Protein AF-A0A2E6ZJU7-F1 (afdb_monomer)

pLDDT: mean 81.83, std 12.0, range [34.53, 94.44]

Structure (mmCIF, N/CA/C/O backbone):
data_AF-A0A2E6ZJU7-F1
#
_entry.id   AF-A0A2E6ZJU7-F1
#
loop_
_atom_site.group_PDB
_atom_site.id
_atom_site.type_symbol
_atom_site.label_atom_id
_atom_site.label_alt_id
_atom_site.label_comp_id
_atom_site.label_asym_id
_atom_site.label_entity_id
_atom_site.label_seq_id
_atom_site.pdbx_PDB_ins_code
_atom_site.Cartn_x
_atom_site.Cartn_y
_atom_site.Cartn_z
_atom_site.occupancy
_atom_site.B_iso_or_equiv
_atom_site.auth_seq_id
_atom_site.auth_comp_id
_atom_site.auth_asym_id
_atom_site.auth_atom_id
_atom_site.pdbx_PDB_model_num
ATOM 1 N N . MET A 1 1 ? -4.480 31.810 71.976 1.00 44.81 1 MET A N 1
ATOM 2 C CA . MET A 1 1 ? -4.568 32.206 70.549 1.00 44.81 1 MET A CA 1
ATOM 3 C C . MET A 1 1 ? -5.818 31.581 69.931 1.00 44.81 1 MET A C 1
ATOM 5 O O . MET A 1 1 ? -5.854 30.371 69.749 1.00 44.81 1 MET A O 1
ATOM 9 N N . LYS A 1 2 ? -6.878 32.368 69.688 1.00 45.88 2 LYS A N 1
ATOM 10 C CA . LYS A 1 2 ? -8.115 31.894 69.038 1.00 45.88 2 LYS A CA 1
ATOM 11 C C . LYS A 1 2 ? -7.840 31.717 67.540 1.00 45.88 2 LYS A C 1
ATOM 13 O O . LYS A 1 2 ? -7.720 32.701 66.823 1.00 45.88 2 LYS A O 1
ATOM 18 N N . LYS A 1 3 ? -7.706 30.474 67.071 1.00 53.72 3 LYS A N 1
ATOM 19 C CA . LYS A 1 3 ? -7.653 30.168 65.633 1.00 53.72 3 LYS A CA 1
ATOM 20 C C . LYS A 1 3 ? -9.040 30.477 65.052 1.00 53.72 3 LYS A C 1
ATOM 22 O O . LYS A 1 3 ? -10.026 29.893 65.501 1.00 53.72 3 LYS A O 1
ATOM 27 N N . ASN A 1 4 ? -9.124 31.436 64.129 1.00 58.16 4 ASN A N 1
ATOM 28 C CA . ASN A 1 4 ? -10.373 31.858 63.491 1.00 58.16 4 ASN A CA 1
ATOM 29 C C . ASN A 1 4 ? -11.055 30.649 62.829 1.00 58.16 4 ASN A C 1
ATOM 31 O O . ASN A 1 4 ? -10.605 30.157 61.800 1.00 58.16 4 ASN A O 1
ATOM 35 N N . LYS A 1 5 ? -12.141 30.145 63.427 1.00 58.97 5 LYS A N 1
ATOM 36 C CA . LYS A 1 5 ? -12.899 28.989 62.906 1.00 58.97 5 LYS A CA 1
ATOM 37 C C . LYS A 1 5 ? -13.393 29.211 61.472 1.00 58.97 5 LYS A C 1
ATOM 39 O O . LYS A 1 5 ? -13.505 28.262 60.705 1.00 58.97 5 LYS A O 1
ATOM 44 N N . THR A 1 6 ? -13.623 30.468 61.100 1.00 59.06 6 THR A N 1
ATOM 45 C CA . THR A 1 6 ? -13.986 30.892 59.749 1.00 59.06 6 THR A CA 1
ATOM 46 C C . THR A 1 6 ? -12.912 30.541 58.727 1.00 59.06 6 THR A C 1
ATOM 48 O O . THR A 1 6 ? -13.245 29.941 57.715 1.00 59.06 6 THR A O 1
ATOM 51 N N . THR A 1 7 ? -11.628 30.820 58.964 1.00 64.94 7 THR A N 1
ATOM 52 C CA . THR A 1 7 ? -10.583 30.524 57.964 1.00 64.94 7 THR A CA 1
ATOM 53 C C . THR A 1 7 ? -10.379 29.025 57.750 1.00 64.94 7 THR A C 1
ATOM 55 O O . THR A 1 7 ? -10.061 28.612 56.642 1.00 64.94 7 THR A O 1
ATOM 58 N N . TRP A 1 8 ? -10.639 28.192 58.761 1.00 65.94 8 TRP A N 1
ATOM 59 C CA . TRP A 1 8 ? -10.547 26.734 58.629 1.00 65.94 8 TRP A CA 1
ATOM 60 C C . TRP A 1 8 ? -11.665 26.140 57.761 1.00 65.94 8 TRP A C 1
ATOM 62 O O . TRP A 1 8 ? -11.392 25.292 56.916 1.00 65.94 8 TRP A O 1
ATOM 72 N N . ALA A 1 9 ? -12.896 26.643 57.903 1.00 73.88 9 ALA A N 1
ATOM 73 C CA . ALA A 1 9 ? -14.016 26.242 57.052 1.00 73.88 9 ALA A CA 1
ATOM 74 C C . ALA A 1 9 ? -13.804 26.655 55.583 1.00 73.88 9 ALA A C 1
ATOM 76 O O . ALA A 1 9 ? -14.081 25.873 54.677 1.00 73.88 9 ALA A O 1
ATOM 77 N N . HIS A 1 10 ? -13.244 27.846 55.337 1.00 74.69 10 HIS A N 1
ATOM 78 C CA . HIS A 1 10 ? -12.897 28.281 53.978 1.00 74.69 10 HIS A CA 1
ATOM 79 C C . HIS A 1 10 ? -11.807 27.399 53.361 1.00 74.69 10 HIS A C 1
ATOM 81 O O . HIS A 1 10 ? -11.928 27.017 52.201 1.00 74.69 10 HIS A O 1
ATOM 87 N N . ILE A 1 11 ? -10.786 27.016 54.137 1.00 79.19 11 ILE A N 1
ATOM 88 C CA . ILE A 1 11 ? -9.743 26.090 53.672 1.00 79.19 11 ILE A CA 1
ATOM 89 C C . ILE A 1 11 ? -10.344 24.712 53.362 1.00 79.19 11 ILE A C 1
ATOM 91 O O . ILE A 1 11 ? -10.043 24.154 52.315 1.00 79.19 11 ILE A O 1
ATOM 95 N N . GLN A 1 12 ? -11.236 24.183 54.207 1.00 77.06 12 GLN A N 1
ATOM 96 C CA . GLN A 1 12 ? -11.916 22.907 53.948 1.00 77.06 12 GLN A CA 1
ATOM 97 C C . GLN A 1 12 ? -12.737 22.920 52.654 1.00 77.06 12 GLN A C 1
ATOM 99 O O . GLN A 1 12 ? -12.643 21.981 51.866 1.00 77.06 12 GLN A O 1
ATOM 104 N N . MET A 1 13 ? -13.507 23.984 52.415 1.00 82.31 13 MET A N 1
ATOM 105 C CA . MET A 1 13 ? -14.287 24.126 51.183 1.00 82.31 13 MET A CA 1
ATOM 106 C C . MET A 1 13 ? -13.378 24.205 49.951 1.00 82.31 13 MET A C 1
ATOM 108 O O . MET A 1 13 ? -13.650 23.555 48.943 1.00 82.31 13 MET A O 1
ATOM 112 N N . LEU A 1 14 ? -12.265 24.939 50.045 1.00 84.00 14 LEU A N 1
ATOM 113 C CA . LEU A 1 14 ? -11.317 25.092 48.942 1.00 84.00 14 LEU A CA 1
ATOM 114 C C . LEU A 1 14 ? -10.612 23.770 48.602 1.00 84.00 14 LEU A C 1
ATOM 116 O O . LEU A 1 14 ? -10.426 23.457 47.426 1.00 84.00 14 LEU A O 1
ATOM 120 N N . SER A 1 15 ? -10.291 22.955 49.611 1.00 83.38 15 SER A N 1
ATOM 121 C CA . SER A 1 15 ? -9.717 21.619 49.421 1.00 83.38 15 SER A CA 1
ATOM 122 C C . SER A 1 15 ? -10.664 20.688 48.666 1.00 83.38 15 SER A C 1
ATOM 124 O O . SER A 1 15 ? -10.238 20.012 47.734 1.00 83.38 15 SER A O 1
ATOM 126 N N . ILE A 1 16 ? -11.953 20.678 49.029 1.00 88.19 16 ILE A N 1
ATOM 127 C CA . ILE A 1 16 ? -12.954 19.828 48.368 1.00 88.19 16 ILE A CA 1
ATOM 128 C C . ILE A 1 16 ? -13.102 20.241 46.904 1.00 88.19 16 ILE A C 1
ATOM 130 O O . ILE A 1 16 ? -13.003 19.394 46.020 1.00 88.19 16 ILE A O 1
ATOM 134 N N . VAL A 1 17 ? -13.261 21.540 46.632 1.00 90.62 17 VAL A N 1
ATOM 135 C CA . VAL A 1 17 ? -13.371 22.045 45.254 1.00 90.62 17 VAL A CA 1
ATOM 136 C C . VAL A 1 17 ? -12.137 21.668 44.439 1.00 90.62 17 VAL A C 1
ATOM 138 O O . VAL A 1 17 ? -12.277 21.195 43.317 1.00 90.62 17 VAL A O 1
ATOM 141 N N . THR A 1 18 ? -10.939 21.802 45.013 1.00 91.56 18 THR A N 1
ATOM 142 C CA . THR A 1 18 ? -9.685 21.474 44.322 1.00 91.56 18 THR A CA 1
ATOM 143 C C . THR A 1 18 ? -9.597 19.989 43.974 1.00 91.56 18 THR A C 1
ATOM 145 O O . THR A 1 18 ? -9.201 19.665 42.862 1.00 91.56 18 THR A O 1
ATOM 148 N N . VAL A 1 19 ? -10.017 19.082 44.861 1.00 93.94 19 VAL A N 1
ATOM 149 C CA . VAL A 1 19 ? -10.005 17.631 44.585 1.00 93.94 19 VAL A CA 1
ATOM 150 C C . VAL A 1 19 ? -10.889 17.265 43.387 1.00 93.94 19 VAL A C 1
ATOM 152 O O . VAL A 1 19 ? -10.519 16.386 42.614 1.00 93.94 19 VAL A O 1
ATOM 155 N N . PHE A 1 20 ? -12.017 17.954 43.193 1.00 91.75 20 PHE A N 1
ATOM 156 C CA . PHE A 1 20 ? -12.915 17.696 42.061 1.00 91.75 20 PHE A CA 1
ATOM 157 C C . PHE A 1 20 ? -12.534 18.456 40.786 1.00 91.75 20 PHE A C 1
ATOM 159 O O . PHE A 1 20 ? -12.668 17.919 39.689 1.00 91.75 20 PHE A O 1
ATOM 166 N N . MET A 1 21 ? -12.051 19.695 40.906 1.00 92.69 21 MET A N 1
ATOM 167 C CA . MET A 1 21 ? -11.671 20.515 39.751 1.00 92.69 21 MET A CA 1
ATOM 168 C C . MET A 1 21 ? -10.291 20.164 39.197 1.00 92.69 21 MET A C 1
ATOM 170 O O . MET A 1 21 ? -10.090 20.267 37.989 1.00 92.69 21 MET A O 1
ATOM 174 N N . ALA A 1 22 ? -9.344 19.727 40.032 1.00 91.94 22 ALA A N 1
ATOM 175 C CA . ALA A 1 22 ? -7.980 19.455 39.586 1.00 91.94 22 ALA A CA 1
ATOM 176 C C . ALA A 1 22 ? -7.908 18.390 38.475 1.00 91.94 22 ALA A C 1
ATOM 178 O O . ALA A 1 22 ? -7.243 18.667 37.479 1.00 91.94 22 ALA A O 1
ATOM 179 N N . PRO A 1 23 ? -8.615 17.239 38.543 1.00 92.81 23 PRO A N 1
ATOM 180 C CA . PRO A 1 23 ? -8.608 16.266 37.449 1.00 92.81 23 PRO A CA 1
ATOM 181 C C . PRO A 1 23 ? -9.179 16.821 36.138 1.00 92.81 23 PRO A C 1
ATOM 183 O O . PRO A 1 23 ? -8.653 16.518 35.071 1.00 92.81 23 PRO A O 1
ATOM 186 N N . LEU A 1 24 ? -10.219 17.662 36.201 1.00 92.56 24 LEU A N 1
ATOM 187 C CA . LEU A 1 24 ? -10.842 18.261 35.015 1.00 92.56 24 LEU A CA 1
ATOM 188 C C . LEU A 1 24 ? -9.940 19.306 34.361 1.00 92.56 24 LEU A C 1
ATOM 190 O O . LEU A 1 24 ? -9.759 19.285 33.147 1.00 92.56 24 LEU A O 1
ATOM 194 N N . VAL A 1 25 ? -9.346 20.195 35.159 1.00 93.12 25 VAL A N 1
ATOM 195 C CA . VAL A 1 25 ? -8.404 21.208 34.662 1.00 93.12 25 VAL A CA 1
ATOM 196 C C . VAL A 1 25 ? -7.153 20.540 34.102 1.00 93.12 25 VAL A C 1
ATOM 198 O O . VAL A 1 25 ? -6.675 20.936 33.045 1.00 93.12 25 VAL A O 1
ATOM 201 N N . PHE A 1 26 ? -6.651 19.498 34.766 1.00 90.38 26 PHE A N 1
ATOM 202 C CA . PHE A 1 26 ? -5.499 18.737 34.297 1.00 90.38 26 PHE A CA 1
ATOM 203 C C . PHE A 1 26 ? -5.802 17.978 32.999 1.00 90.38 26 PHE A C 1
ATOM 205 O O . PHE A 1 26 ? -5.014 18.041 32.059 1.00 90.38 26 PHE A O 1
ATOM 212 N N . GLY A 1 27 ? -6.971 17.337 32.904 1.00 87.88 27 GLY A N 1
ATOM 213 C CA . GLY A 1 27 ? -7.432 16.686 31.679 1.00 87.88 27 GLY A CA 1
ATOM 214 C C . GLY A 1 27 ? -7.615 17.674 30.527 1.00 87.88 27 GLY A C 1
ATOM 215 O O . GLY A 1 27 ? -7.137 17.422 29.425 1.00 87.88 27 GLY A O 1
ATOM 216 N N . ALA A 1 28 ? -8.226 18.833 30.783 1.00 87.50 28 ALA A N 1
ATOM 217 C CA . ALA A 1 28 ? -8.367 19.894 29.789 1.00 87.50 28 ALA A CA 1
ATOM 218 C C . ALA A 1 28 ? -7.003 20.447 29.353 1.00 87.50 28 ALA A C 1
ATOM 220 O O . ALA A 1 28 ? -6.775 20.647 28.165 1.00 87.50 28 ALA A O 1
ATOM 221 N N . TRP A 1 29 ? -6.074 20.651 30.289 1.00 88.88 29 TRP A N 1
ATOM 222 C CA . TRP A 1 29 ? -4.722 21.102 29.973 1.00 88.88 29 TRP A CA 1
ATOM 223 C C . TRP A 1 29 ? -3.952 20.076 29.138 1.00 88.88 29 TRP A C 1
ATOM 225 O O . TRP A 1 29 ? -3.303 20.462 28.176 1.00 88.88 29 TRP A O 1
ATOM 235 N N . MET A 1 30 ? -4.071 18.778 29.428 1.00 87.19 30 MET A N 1
ATOM 236 C CA . MET A 1 30 ? -3.483 17.727 28.588 1.00 87.19 30 MET A CA 1
ATOM 237 C C . MET A 1 30 ? -4.121 17.661 27.198 1.00 87.19 30 MET A C 1
ATOM 239 O O . MET A 1 30 ? -3.408 17.513 26.207 1.00 87.19 30 MET A O 1
ATOM 243 N N . TYR A 1 31 ? -5.448 17.785 27.126 1.00 81.06 31 TYR A N 1
ATOM 244 C CA . TYR A 1 31 ? -6.206 17.709 25.880 1.00 81.06 31 TYR A CA 1
ATOM 245 C C . TYR A 1 31 ? -5.916 18.900 24.958 1.00 81.06 31 TYR A C 1
ATOM 247 O O . TYR A 1 31 ? -5.587 18.715 23.793 1.00 81.06 31 TYR A O 1
ATOM 255 N N . TYR A 1 32 ? -5.974 20.126 25.484 1.00 81.69 32 TYR A N 1
ATOM 256 C CA . TYR A 1 32 ? -5.704 21.343 24.711 1.00 81.69 32 TYR A CA 1
ATOM 257 C C . TYR A 1 32 ? -4.213 21.682 24.601 1.00 81.69 32 TYR A C 1
ATOM 259 O O . TYR A 1 32 ? -3.824 22.439 23.718 1.00 81.69 32 TYR A O 1
ATOM 267 N N . GLY A 1 33 ? -3.375 21.145 25.487 1.00 77.50 33 GLY A N 1
ATOM 268 C CA . GLY A 1 33 ? -1.924 21.337 25.476 1.00 77.50 33 GLY A CA 1
ATOM 269 C C . GLY A 1 33 ? -1.183 20.430 24.496 1.00 77.50 33 GLY A C 1
ATOM 270 O O . GLY A 1 33 ? 0.044 20.438 24.499 1.00 77.50 33 GLY A O 1
ATOM 271 N N . GLY A 1 34 ? -1.900 19.632 23.695 1.00 65.94 34 GLY A N 1
ATOM 272 C CA . GLY A 1 34 ? -1.298 18.748 22.697 1.00 65.94 34 GLY A CA 1
ATOM 273 C C . GLY A 1 34 ? -0.481 17.605 23.303 1.00 65.94 34 GLY A C 1
ATOM 274 O O . GLY A 1 34 ? 0.332 17.006 22.612 1.00 65.94 34 GLY A O 1
ATOM 275 N N . TYR A 1 35 ? -0.678 17.264 24.583 1.00 65.00 35 TYR A N 1
ATOM 276 C CA . TYR A 1 35 ? 0.046 16.146 25.210 1.00 65.00 35 TYR A CA 1
ATOM 277 C C . TYR A 1 35 ? -0.346 14.791 24.594 1.00 65.00 35 TYR A C 1
ATOM 279 O O . TYR A 1 35 ? 0.423 13.835 24.638 1.00 65.00 35 TYR A O 1
ATOM 287 N N . PHE A 1 36 ? -1.543 14.733 23.998 1.00 57.44 36 PHE A N 1
ATOM 288 C CA . PHE A 1 36 ? -2.038 13.620 23.187 1.00 57.44 36 PHE A CA 1
ATOM 289 C C . PHE A 1 36 ? -2.106 13.938 21.691 1.00 57.44 36 PHE A C 1
ATOM 291 O O . PHE A 1 36 ? -2.655 13.126 20.944 1.00 57.44 36 PHE A O 1
ATOM 298 N N . ASP A 1 37 ? -1.555 15.072 21.237 1.00 51.38 37 ASP A N 1
ATOM 299 C CA . ASP A 1 37 ? -1.263 15.221 19.813 1.00 51.38 37 ASP A CA 1
ATOM 300 C C . ASP A 1 37 ? -0.155 14.212 19.524 1.00 51.38 37 ASP A C 1
ATOM 302 O O . ASP A 1 37 ? 1.033 14.468 19.723 1.00 51.38 37 ASP A O 1
ATOM 3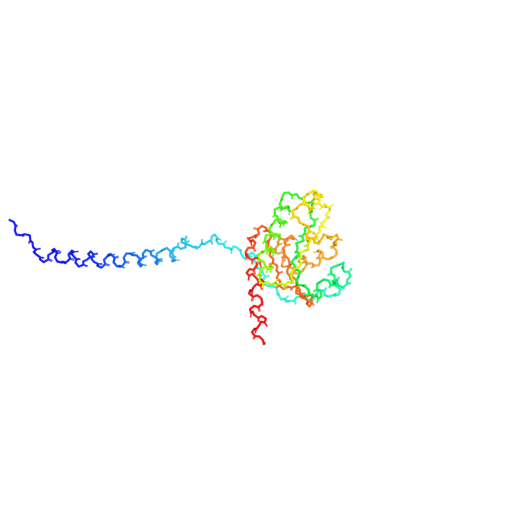06 N N . SER A 1 38 ? -0.579 13.008 19.131 1.00 49.19 38 SER A N 1
ATOM 307 C CA . SER A 1 38 ? 0.280 12.061 18.441 1.00 49.19 38 SER A CA 1
ATOM 308 C C . SER A 1 38 ? 0.988 12.869 17.373 1.00 49.19 38 SER A C 1
ATOM 310 O O . SER A 1 38 ? 0.312 13.555 16.604 1.00 49.19 38 SER A O 1
ATOM 312 N N . GLU A 1 39 ? 2.320 12.865 17.456 1.00 42.66 39 GLU A N 1
ATOM 313 C CA . GLU A 1 39 ? 3.273 13.354 16.468 1.00 42.66 39 GLU A CA 1
ATOM 314 C C . GLU A 1 39 ? 2.556 13.781 15.197 1.00 42.66 39 GLU A C 1
ATOM 316 O O . GLU A 1 39 ? 2.070 12.909 14.478 1.00 42.66 39 GLU A O 1
ATOM 321 N N . LYS A 1 40 ? 2.373 15.107 15.033 1.00 41.28 40 LYS A N 1
ATOM 322 C CA . LYS A 1 40 ? 1.692 15.741 13.897 1.00 41.28 40 LYS A CA 1
ATOM 323 C C . LYS A 1 40 ? 1.799 14.819 12.695 1.00 41.28 40 LYS A C 1
ATOM 325 O O . LYS A 1 40 ? 2.869 14.747 12.096 1.00 41.28 40 LYS A O 1
ATOM 330 N N . GLN A 1 41 ? 0.716 14.112 12.378 1.00 46.41 41 GLN A N 1
ATOM 331 C CA . GLN A 1 41 ? 0.626 13.389 11.126 1.00 46.41 41 GLN A CA 1
ATOM 332 C C . GLN A 1 41 ? 0.711 14.466 10.049 1.00 46.41 41 GLN A C 1
ATOM 334 O O . GLN A 1 41 ? -0.288 15.093 9.688 1.00 46.41 41 GLN A O 1
ATOM 339 N N . GLU A 1 42 ? 1.928 14.730 9.564 1.00 47.56 42 GLU A N 1
ATOM 340 C CA . GLU A 1 42 ? 2.118 15.189 8.198 1.00 47.56 42 GLU A CA 1
ATOM 341 C C . GLU A 1 42 ? 1.181 14.337 7.358 1.00 47.56 42 GLU A C 1
ATOM 343 O O . GLU A 1 42 ? 1.089 13.128 7.582 1.00 47.56 42 GLU A O 1
ATOM 348 N N . LYS A 1 43 ? 0.367 14.997 6.529 1.00 56.78 43 LYS A N 1
ATOM 349 C CA . LYS A 1 43 ? -0.738 14.393 5.782 1.00 56.78 43 LYS A CA 1
ATOM 350 C C . LYS A 1 43 ? -0.206 13.231 4.944 1.00 56.78 43 LYS A C 1
ATOM 352 O O . LYS A 1 43 ? 0.072 13.390 3.773 1.00 56.78 43 LYS A O 1
ATOM 357 N N . SER A 1 44 ? -0.086 12.056 5.538 1.00 64.06 44 SER A N 1
ATOM 358 C CA . SER A 1 44 ? 0.537 10.889 4.920 1.00 64.06 44 SER A CA 1
ATOM 359 C C . SER A 1 44 ? -0.448 10.139 4.033 1.00 64.06 44 SER A C 1
ATOM 361 O O . SER A 1 44 ? -0.083 9.142 3.420 1.00 64.06 44 SER A O 1
ATOM 363 N N . ALA A 1 45 ? -1.689 10.630 3.964 1.00 74.94 45 ALA A N 1
ATOM 364 C CA . ALA A 1 45 ? -2.772 10.152 3.132 1.00 74.94 45 ALA A CA 1
ATOM 365 C C . ALA A 1 45 ? -3.378 11.324 2.350 1.00 74.94 45 ALA A C 1
ATOM 367 O O . ALA A 1 45 ? -3.818 12.325 2.927 1.00 74.94 45 ALA A O 1
ATOM 368 N N . TYR A 1 46 ? -3.458 11.170 1.034 1.00 79.38 46 TYR A N 1
ATOM 369 C CA . TYR A 1 46 ? -4.070 12.134 0.134 1.00 79.38 46 TYR A CA 1
ATOM 370 C C . TYR A 1 46 ? -5.205 11.462 -0.627 1.00 79.38 46 TYR A C 1
ATOM 372 O O . TYR A 1 46 ? -4.991 10.569 -1.449 1.00 79.38 46 TYR A O 1
ATOM 380 N N . ALA A 1 47 ? -6.426 11.924 -0.360 1.00 79.56 47 ALA A N 1
ATOM 381 C CA . ALA A 1 47 ? -7.572 11.602 -1.193 1.00 79.56 47 ALA A CA 1
ATOM 382 C C . ALA A 1 47 ? -7.370 12.242 -2.567 1.00 79.56 47 ALA A C 1
ATOM 384 O O . ALA A 1 47 ? -7.189 13.457 -2.682 1.00 79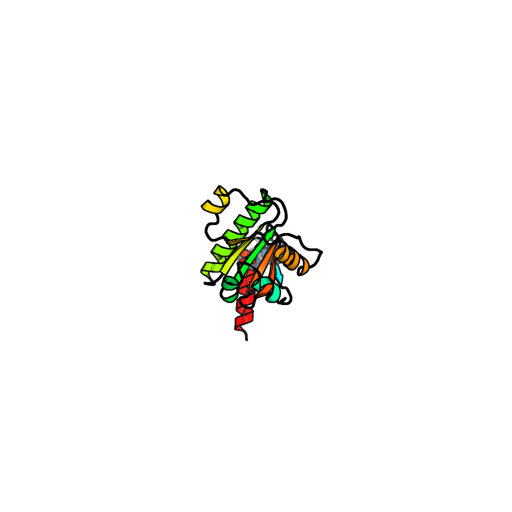.56 47 ALA A O 1
ATOM 385 N N . LEU A 1 48 ? -7.381 11.411 -3.601 1.00 78.81 48 LEU A N 1
ATOM 386 C CA . LEU A 1 48 ? -7.261 11.855 -4.977 1.00 78.81 48 LEU A CA 1
ATOM 387 C C . LEU A 1 48 ? -8.663 12.017 -5.562 1.00 78.81 48 LEU A C 1
ATOM 389 O O . LEU A 1 48 ? -9.591 11.286 -5.210 1.00 78.81 48 LEU A O 1
ATOM 393 N N . ASN A 1 49 ? -8.821 12.955 -6.495 1.00 77.19 49 ASN A N 1
ATOM 394 C CA . ASN A 1 49 ? -9.989 12.919 -7.368 1.00 77.19 49 ASN A CA 1
ATOM 395 C C . ASN A 1 49 ? -9.901 11.625 -8.189 1.00 77.19 49 ASN A C 1
ATOM 397 O O . ASN A 1 49 ? -8.882 11.454 -8.861 1.00 77.19 49 ASN A O 1
ATOM 401 N N . PRO A 1 50 ? -10.908 10.728 -8.147 1.00 78.69 50 PRO A N 1
ATOM 402 C CA . PRO A 1 50 ? -10.787 9.397 -8.726 1.00 78.69 50 PRO A CA 1
ATOM 403 C C . PRO A 1 50 ? -10.346 9.441 -10.187 1.00 78.69 50 PRO A C 1
ATOM 405 O O . PRO A 1 50 ? -11.063 9.951 -11.052 1.00 78.69 50 PRO A O 1
ATOM 408 N N . VAL A 1 51 ? -9.160 8.903 -10.466 1.00 83.56 51 VAL A N 1
ATOM 409 C CA . VAL A 1 51 ? -8.609 8.853 -11.823 1.00 83.56 51 VAL A CA 1
ATOM 410 C C . VAL A 1 51 ? -8.828 7.463 -12.390 1.00 83.56 51 VAL A C 1
ATOM 412 O O . VAL A 1 51 ? -8.375 6.482 -11.811 1.00 83.56 51 VAL A O 1
ATOM 415 N N . ASN A 1 52 ? -9.496 7.371 -13.538 1.00 84.62 52 ASN A N 1
ATOM 416 C CA . ASN A 1 52 ? -9.709 6.098 -14.215 1.00 84.62 52 ASN A CA 1
ATOM 417 C C . ASN A 1 52 ? -8.393 5.584 -14.829 1.00 84.62 52 ASN A C 1
ATOM 419 O O . ASN A 1 52 ? -7.762 6.292 -15.618 1.00 84.62 52 ASN A O 1
ATOM 423 N N . LEU A 1 53 ? -7.989 4.367 -14.454 1.00 84.31 53 LEU A N 1
ATOM 424 C CA . LEU A 1 53 ? -6.780 3.694 -14.933 1.00 84.31 53 LEU A CA 1
ATOM 425 C C . LEU A 1 53 ? -7.074 2.484 -15.836 1.00 84.31 53 LEU A C 1
ATOM 427 O O . LEU A 1 53 ? -6.145 1.775 -16.216 1.00 84.31 53 LEU A O 1
ATOM 431 N N . TYR A 1 54 ? -8.335 2.244 -16.200 1.00 81.00 54 TYR A N 1
ATOM 432 C CA . TYR A 1 54 ? -8.801 1.027 -16.874 1.00 81.00 54 TYR A CA 1
ATOM 433 C C . TYR A 1 54 ? -8.043 0.699 -18.173 1.00 81.00 54 TYR A C 1
ATOM 435 O O . TYR A 1 54 ? -7.626 -0.441 -18.386 1.00 81.00 54 TYR A O 1
ATOM 443 N N . ASP A 1 55 ? -7.778 1.700 -19.017 1.00 80.44 55 ASP A N 1
ATOM 444 C CA . ASP A 1 55 ? -7.078 1.517 -20.302 1.00 80.44 55 ASP A CA 1
ATOM 445 C C . ASP A 1 55 ? -5.642 0.992 -20.150 1.00 80.44 55 ASP A C 1
ATOM 447 O O . ASP A 1 55 ? -5.089 0.379 -21.069 1.00 80.44 55 ASP A O 1
ATOM 451 N N . VAL A 1 56 ? -5.024 1.248 -18.996 1.00 80.31 56 VAL A N 1
ATOM 452 C CA . VAL A 1 56 ? -3.669 0.790 -18.676 1.00 80.31 56 VAL A CA 1
ATOM 453 C C . VAL A 1 56 ? -3.725 -0.474 -17.833 1.00 80.31 56 VAL A C 1
ATOM 455 O O . VAL A 1 56 ? -3.056 -1.443 -18.179 1.00 80.31 56 VAL A O 1
ATOM 458 N N . LEU A 1 57 ? -4.588 -0.517 -16.813 1.00 82.06 57 LEU A N 1
ATOM 459 C CA . LEU A 1 57 ? -4.799 -1.694 -15.970 1.00 82.06 57 LEU A CA 1
ATOM 460 C C . LEU A 1 57 ? -5.156 -2.928 -16.796 1.00 82.06 57 LEU A C 1
ATOM 462 O O . LEU A 1 57 ? -4.585 -3.983 -16.545 1.00 82.06 57 LEU A O 1
ATOM 466 N N . SER A 1 58 ? -6.001 -2.796 -17.823 1.00 79.75 58 SER A N 1
ATOM 467 C CA . SER A 1 58 ? -6.374 -3.892 -18.736 1.00 79.75 58 SER A CA 1
ATOM 468 C C . SER A 1 58 ? -5.185 -4.551 -19.450 1.00 79.75 58 SER A C 1
ATOM 470 O O . SER A 1 58 ? -5.284 -5.701 -19.873 1.00 79.75 58 SER A O 1
ATOM 472 N N . LYS A 1 59 ? -4.047 -3.854 -19.561 1.00 82.12 59 LYS A N 1
ATOM 473 C CA . LYS A 1 59 ? -2.806 -4.363 -20.167 1.00 82.12 59 LYS A CA 1
ATOM 474 C C . LYS A 1 59 ? -1.837 -4.954 -19.142 1.00 82.12 59 LYS A C 1
ATOM 476 O O . LYS A 1 59 ? -0.867 -5.597 -19.535 1.00 82.12 59 LYS A O 1
ATOM 481 N N . THR A 1 60 ? -2.094 -4.754 -17.851 1.00 81.75 60 THR A N 1
ATOM 482 C CA . THR A 1 60 ? -1.271 -5.281 -16.757 1.00 81.75 60 THR A CA 1
ATOM 483 C C . THR A 1 60 ? -1.662 -6.716 -16.395 1.00 81.75 60 THR A C 1
ATOM 485 O O . THR A 1 60 ? -2.796 -7.162 -16.609 1.00 81.75 60 THR A O 1
ATOM 488 N N . SER A 1 61 ? -0.733 -7.435 -15.763 1.00 82.81 61 SER A N 1
ATOM 489 C CA . SER A 1 61 ? -0.956 -8.789 -15.238 1.00 82.81 61 SER A CA 1
ATOM 490 C C . SER A 1 61 ? -1.940 -8.857 -14.062 1.00 82.81 61 SER A C 1
ATOM 492 O O . SER A 1 61 ? -2.394 -9.952 -13.731 1.00 82.81 61 SER A O 1
ATOM 494 N N . ILE A 1 62 ? -2.283 -7.713 -13.454 1.00 84.75 62 ILE A N 1
ATOM 495 C CA . ILE A 1 62 ? -3.174 -7.619 -12.287 1.00 84.75 62 ILE A CA 1
ATOM 496 C C . ILE A 1 62 ? -4.622 -7.256 -12.643 1.00 84.75 62 ILE A C 1
ATOM 498 O O . ILE A 1 62 ? -5.468 -7.203 -11.753 1.00 84.75 62 ILE A O 1
ATOM 502 N N . SER A 1 63 ? -4.922 -7.011 -13.925 1.00 84.69 63 SER A N 1
ATOM 503 C CA . SER A 1 63 ? -6.247 -6.592 -14.422 1.00 84.69 63 SER A CA 1
ATOM 504 C C . SER A 1 63 ? -7.405 -7.396 -13.826 1.00 84.69 63 SER A C 1
ATOM 506 O O . SER A 1 63 ? -8.301 -6.838 -13.199 1.00 84.69 63 SER A O 1
ATOM 508 N N . LYS A 1 64 ? -7.357 -8.725 -13.966 1.00 85.00 64 LYS A N 1
ATOM 509 C CA . LYS A 1 64 ? -8.428 -9.636 -13.526 1.00 85.00 64 LYS A CA 1
ATOM 510 C C . LYS A 1 64 ? -8.654 -9.618 -12.017 1.00 85.00 64 LYS A C 1
ATOM 512 O O . LYS A 1 64 ? -9.762 -9.887 -11.557 1.00 85.00 64 LYS A O 1
ATOM 517 N N . GLN A 1 65 ? -7.594 -9.385 -11.249 1.00 87.31 65 GLN A N 1
ATOM 518 C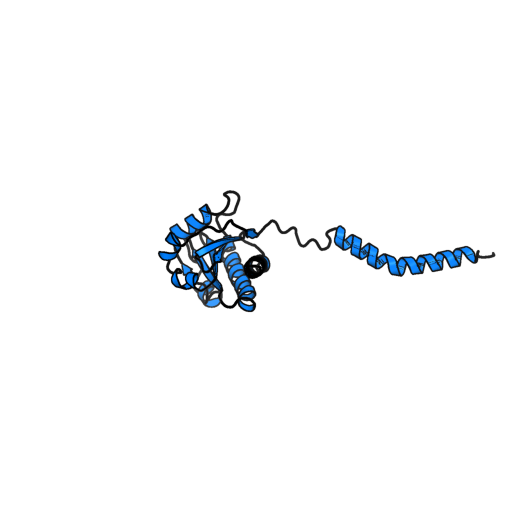 CA . GLN A 1 65 ? -7.663 -9.297 -9.800 1.00 87.31 65 GLN A CA 1
ATOM 519 C C . GLN A 1 65 ? -8.248 -7.943 -9.395 1.00 87.31 65 GLN A C 1
ATOM 521 O O . GLN A 1 65 ? -9.178 -7.911 -8.597 1.00 87.31 65 GLN A O 1
ATOM 526 N N . VAL A 1 66 ? -7.778 -6.846 -9.996 1.00 86.19 66 VAL A N 1
ATOM 527 C CA . VAL A 1 66 ? -8.278 -5.493 -9.705 1.00 86.19 66 VAL A CA 1
ATOM 528 C C . VAL A 1 66 ? -9.760 -5.350 -10.055 1.00 86.19 66 VAL A C 1
ATOM 530 O O . VAL A 1 66 ? -10.470 -4.672 -9.341 1.00 86.19 66 VAL A O 1
ATOM 533 N N . GLU A 1 67 ? -10.287 -6.048 -11.063 1.00 85.50 67 GLU A N 1
ATOM 534 C CA . GLU A 1 67 ? -11.735 -6.037 -11.366 1.00 85.50 67 GLU A CA 1
ATOM 535 C C . GLU A 1 67 ? -12.630 -6.573 -10.228 1.00 85.50 67 GLU A C 1
ATOM 537 O O . GLU A 1 67 ? -13.842 -6.357 -10.229 1.00 85.50 67 GLU A O 1
ATOM 542 N N . ARG A 1 68 ? -12.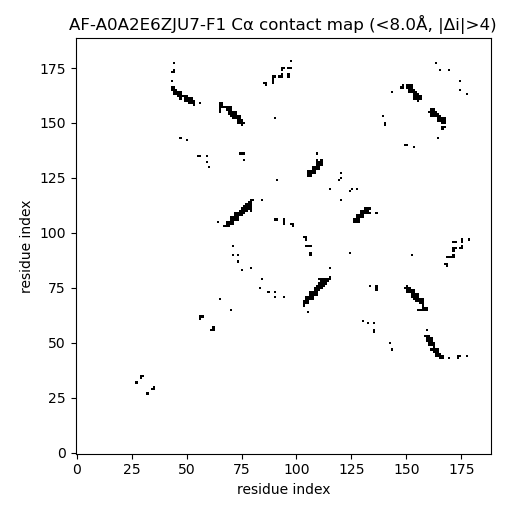062 -7.324 -9.278 1.00 85.06 68 ARG A N 1
ATOM 543 C CA . ARG A 1 68 ? -12.805 -7.995 -8.195 1.00 85.06 68 ARG A CA 1
ATOM 544 C C . ARG A 1 68 ? -12.386 -7.538 -6.807 1.00 85.06 68 ARG A C 1
ATOM 546 O O . ARG A 1 68 ? -13.184 -7.608 -5.876 1.00 85.06 68 ARG A O 1
ATOM 553 N N . PHE A 1 69 ? -11.138 -7.116 -6.675 1.00 89.19 69 PHE A N 1
ATOM 554 C CA . PHE A 1 69 ? -10.475 -6.849 -5.413 1.00 89.19 69 PHE A CA 1
ATOM 555 C C . PHE A 1 69 ? -9.909 -5.435 -5.430 1.00 89.19 69 PHE A C 1
ATOM 557 O O . PHE A 1 69 ? -9.399 -4.966 -6.445 1.00 89.19 69 PHE A O 1
ATOM 564 N N . TRP A 1 70 ? -9.947 -4.772 -4.280 1.00 91.44 70 TRP A N 1
ATOM 565 C CA . TRP A 1 70 ? -9.175 -3.551 -4.093 1.00 91.44 70 TRP A CA 1
ATOM 566 C C . TRP A 1 70 ? -7.690 -3.879 -4.204 1.00 91.44 70 TRP A C 1
ATOM 568 O O . TRP A 1 70 ? -7.253 -4.920 -3.714 1.00 91.44 70 TRP A O 1
ATOM 578 N N . ALA A 1 71 ? -6.904 -2.991 -4.802 1.00 92.38 71 ALA A N 1
ATOM 579 C CA . ALA A 1 71 ? -5.462 -3.170 -4.882 1.00 92.38 71 ALA A CA 1
ATOM 580 C C . ALA A 1 71 ? -4.727 -2.090 -4.099 1.00 92.38 71 ALA A C 1
ATOM 582 O O . ALA A 1 71 ? -4.869 -0.899 -4.379 1.00 92.38 71 ALA A O 1
ATOM 583 N N . LEU A 1 72 ? -3.921 -2.535 -3.135 1.00 93.88 72 LEU A N 1
ATOM 584 C CA . LEU A 1 72 ? -2.937 -1.715 -2.446 1.00 93.88 72 LEU A CA 1
ATOM 585 C C . LEU A 1 72 ? -1.587 -1.917 -3.139 1.00 93.88 72 LEU A C 1
ATOM 587 O O . LEU A 1 72 ? -0.956 -2.969 -3.020 1.00 93.88 72 LEU A O 1
ATOM 591 N N . VAL A 1 73 ? -1.187 -0.918 -3.918 1.00 94.19 73 VAL A N 1
ATOM 592 C CA . VAL A 1 73 ? -0.025 -0.968 -4.802 1.00 94.19 73 VAL A CA 1
ATOM 593 C C . VAL A 1 73 ? 1.102 -0.135 -4.207 1.00 94.19 73 VAL A C 1
ATOM 595 O O . VAL A 1 73 ? 0.967 1.077 -4.096 1.00 94.19 73 VAL A O 1
ATOM 598 N N . TYR A 1 74 ? 2.231 -0.747 -3.865 1.00 94.44 74 TYR A N 1
ATOM 599 C CA . TYR A 1 74 ? 3.467 -0.017 -3.578 1.00 94.44 74 TYR A CA 1
ATOM 600 C C . TYR A 1 74 ? 4.291 0.101 -4.862 1.00 94.44 74 TYR A C 1
ATOM 602 O O . TYR A 1 74 ? 4.599 -0.912 -5.492 1.00 94.44 74 TYR A O 1
ATOM 610 N N . SER A 1 75 ? 4.638 1.326 -5.262 1.00 93.12 75 SER A N 1
ATOM 611 C CA . SER A 1 75 ? 5.487 1.576 -6.434 1.00 93.12 75 SER A CA 1
ATOM 612 C C . SER A 1 75 ? 6.840 2.120 -6.002 1.00 93.12 75 SER A C 1
ATOM 614 O O . SER A 1 75 ? 6.917 3.146 -5.324 1.00 93.12 75 SER A O 1
ATOM 616 N N . ASN A 1 76 ? 7.913 1.448 -6.426 1.00 90.81 76 ASN A N 1
ATOM 617 C CA . ASN A 1 76 ? 9.275 1.930 -6.248 1.00 90.81 76 ASN A CA 1
ATOM 618 C C . ASN A 1 76 ? 10.127 1.604 -7.478 1.00 90.81 76 ASN A C 1
ATOM 620 O O . ASN A 1 76 ? 10.475 0.452 -7.734 1.00 90.81 76 ASN A O 1
ATOM 624 N N . ARG A 1 77 ? 10.499 2.647 -8.225 1.00 85.94 77 ARG A N 1
ATOM 625 C CA . ARG A 1 77 ? 11.321 2.534 -9.438 1.00 85.94 77 ARG A CA 1
ATOM 626 C C . ARG A 1 77 ? 12.821 2.425 -9.171 1.00 85.94 77 ARG A C 1
ATOM 628 O O . ARG A 1 77 ? 13.574 2.052 -10.071 1.00 85.94 77 ARG A O 1
ATOM 635 N N . SER A 1 78 ? 13.259 2.782 -7.969 1.00 85.06 78 SER A N 1
ATOM 636 C CA . SER A 1 78 ? 14.669 2.746 -7.593 1.00 85.06 78 SER A CA 1
ATOM 637 C C . SER A 1 78 ? 15.124 1.327 -7.235 1.00 85.06 78 SER A C 1
ATOM 639 O O . SER A 1 78 ? 14.334 0.381 -7.197 1.00 85.06 78 SER A O 1
ATOM 641 N N . ARG A 1 79 ? 16.427 1.161 -6.987 1.00 86.25 79 ARG A N 1
ATOM 642 C CA . ARG A 1 79 ? 16.974 -0.084 -6.440 1.00 86.25 79 ARG A CA 1
ATOM 643 C C . ARG A 1 79 ? 16.362 -0.337 -5.057 1.00 86.25 79 ARG A C 1
ATOM 645 O O . ARG A 1 79 ? 16.452 0.516 -4.178 1.00 86.25 79 ARG A O 1
ATOM 652 N N . CYS A 1 80 ? 15.775 -1.515 -4.858 1.00 87.75 80 CYS A N 1
ATOM 653 C CA . CYS A 1 80 ? 15.147 -1.884 -3.592 1.00 87.75 80 CYS A CA 1
ATOM 654 C C . CYS A 1 80 ? 16.209 -2.176 -2.516 1.00 87.75 80 CYS A C 1
ATOM 656 O O . CYS A 1 80 ? 16.754 -3.277 -2.437 1.00 87.75 80 CYS A O 1
ATOM 658 N N . LEU A 1 81 ? 16.526 -1.150 -1.724 1.00 87.62 81 LEU A N 1
ATOM 659 C CA . LEU A 1 81 ? 17.429 -1.198 -0.569 1.00 87.62 81 LEU A CA 1
ATOM 660 C C . LEU A 1 81 ? 16.621 -1.228 0.743 1.00 87.62 81 LEU A C 1
ATOM 662 O O . LEU A 1 81 ? 15.437 -1.556 0.736 1.00 87.62 81 LEU A O 1
ATOM 666 N N . GLU A 1 82 ? 17.243 -0.892 1.871 1.00 89.00 82 GLU A N 1
ATOM 667 C CA . GLU A 1 82 ? 16.632 -0.969 3.206 1.00 89.00 82 GLU A CA 1
ATOM 668 C C . GLU A 1 82 ? 15.314 -0.183 3.323 1.00 89.00 82 GLU A C 1
ATOM 670 O O . GLU A 1 82 ? 14.325 -0.719 3.815 1.00 89.00 82 GLU A O 1
ATOM 675 N N . ASP A 1 83 ? 15.249 1.040 2.785 1.00 88.12 83 ASP A N 1
ATOM 676 C CA . ASP A 1 83 ? 14.018 1.847 2.792 1.00 88.12 83 ASP A CA 1
ATOM 677 C C . ASP A 1 83 ? 12.860 1.154 2.056 1.00 88.12 83 ASP A C 1
ATOM 679 O O . ASP A 1 83 ? 11.738 1.119 2.551 1.00 88.12 83 ASP A O 1
ATOM 683 N N . CYS A 1 84 ? 13.148 0.532 0.910 1.00 90.19 84 CYS A N 1
ATOM 684 C CA . CYS A 1 84 ? 12.168 -0.237 0.143 1.00 90.19 84 CYS A CA 1
ATOM 685 C C . CYS A 1 84 ? 11.692 -1.477 0.909 1.00 90.19 84 CYS A C 1
ATOM 687 O O . CYS A 1 84 ? 10.509 -1.800 0.895 1.00 90.19 84 CYS A O 1
ATOM 689 N N . GLN A 1 85 ? 12.600 -2.174 1.596 1.00 90.56 85 GLN A N 1
ATOM 690 C CA . GLN A 1 85 ? 12.245 -3.339 2.410 1.00 90.56 85 GLN A CA 1
ATOM 691 C C . GLN A 1 85 ? 11.380 -2.945 3.610 1.00 90.56 85 GLN A C 1
ATOM 693 O O . GLN A 1 85 ? 10.436 -3.657 3.944 1.00 90.56 85 GLN A O 1
ATOM 698 N N . ASN A 1 86 ? 11.665 -1.802 4.234 1.00 91.25 86 ASN A N 1
ATOM 699 C CA . ASN A 1 86 ? 10.838 -1.262 5.311 1.00 91.25 86 ASN A CA 1
ATOM 700 C C . ASN A 1 86 ? 9.445 -0.869 4.803 1.00 91.25 86 ASN A C 1
ATOM 702 O O . ASN A 1 86 ? 8.451 -1.201 5.444 1.00 91.25 86 ASN A O 1
ATOM 706 N N . ASP A 1 87 ? 9.353 -0.257 3.623 1.00 92.00 87 ASP A N 1
ATOM 707 C CA . ASP A 1 87 ? 8.065 0.039 2.995 1.00 92.00 87 ASP A CA 1
ATOM 708 C C . ASP A 1 87 ? 7.277 -1.234 2.624 1.00 92.00 87 ASP A C 1
ATOM 710 O O . ASP A 1 87 ? 6.059 -1.301 2.784 1.00 92.00 87 ASP A O 1
ATOM 714 N N . LEU A 1 88 ? 7.954 -2.299 2.185 1.00 92.56 88 LEU A N 1
ATOM 715 C CA . LEU A 1 88 ? 7.300 -3.587 1.941 1.00 92.56 88 LEU A CA 1
ATOM 716 C C . LEU A 1 88 ? 6.737 -4.196 3.232 1.00 92.56 88 LEU A C 1
ATOM 718 O O . LEU A 1 88 ? 5.632 -4.742 3.214 1.00 92.56 88 LEU A O 1
ATOM 722 N N . LYS A 1 89 ? 7.434 -4.056 4.365 1.00 92.50 89 LYS A N 1
ATOM 723 C CA . LYS A 1 89 ? 6.899 -4.460 5.677 1.00 92.50 89 LYS A CA 1
ATOM 724 C C . LYS A 1 89 ? 5.649 -3.663 6.041 1.00 92.50 89 LYS A C 1
ATOM 726 O O . LYS A 1 89 ? 4.650 -4.268 6.418 1.00 92.50 89 LYS A O 1
ATOM 731 N N . ILE A 1 90 ? 5.661 -2.345 5.830 1.00 92.69 90 ILE A N 1
ATOM 732 C CA . ILE A 1 90 ? 4.482 -1.486 6.026 1.00 92.69 90 ILE A CA 1
ATOM 733 C C . ILE A 1 90 ? 3.322 -1.940 5.134 1.00 92.69 90 ILE A C 1
ATOM 735 O O . ILE A 1 90 ? 2.192 -2.045 5.613 1.00 92.69 90 ILE A O 1
ATOM 739 N N . LEU A 1 91 ? 3.580 -2.259 3.859 1.00 92.56 91 LEU A N 1
ATOM 740 C CA . LEU A 1 91 ? 2.567 -2.777 2.932 1.00 92.56 91 LEU A CA 1
ATOM 741 C C . LEU A 1 91 ? 1.894 -4.041 3.486 1.00 92.56 91 LEU A C 1
ATOM 743 O O . LEU A 1 91 ? 0.664 -4.139 3.499 1.00 92.56 91 LEU A O 1
ATOM 747 N N . LYS A 1 92 ? 2.697 -4.984 3.985 1.00 91.31 92 LYS A N 1
ATOM 748 C CA . LYS A 1 92 ? 2.203 -6.223 4.591 1.00 91.31 92 LYS A CA 1
ATOM 749 C C . LYS A 1 92 ? 1.383 -5.957 5.848 1.00 91.31 92 LYS A C 1
ATOM 751 O O . LYS A 1 92 ? 0.261 -6.442 5.949 1.00 91.31 92 LYS A O 1
ATOM 756 N N . GLU A 1 93 ? 1.923 -5.190 6.790 1.00 91.38 93 GLU A N 1
ATOM 757 C CA . GLU A 1 93 ? 1.237 -4.864 8.045 1.00 91.38 93 GLU A CA 1
ATOM 758 C C . GLU A 1 93 ? -0.097 -4.155 7.778 1.00 91.38 93 GLU A C 1
ATOM 760 O O . GLU A 1 93 ? -1.112 -4.467 8.402 1.00 91.38 93 GLU A O 1
ATOM 765 N N . SER A 1 94 ? -0.128 -3.259 6.787 1.00 90.31 94 SER A N 1
ATOM 766 C CA . SER A 1 94 ? -1.347 -2.568 6.357 1.00 90.31 94 SER A CA 1
ATOM 767 C C . SER A 1 94 ? -2.392 -3.555 5.852 1.00 90.31 94 SER A C 1
ATOM 769 O O . SER A 1 94 ? -3.555 -3.489 6.247 1.00 90.31 94 SER A O 1
ATOM 771 N N . HIS A 1 95 ? -1.991 -4.500 5.002 1.00 88.81 95 HIS A N 1
ATOM 772 C CA . HIS A 1 95 ? -2.891 -5.526 4.482 1.00 88.81 95 HIS A CA 1
ATOM 773 C C . HIS A 1 95 ? -3.435 -6.444 5.576 1.00 88.81 95 HIS A C 1
ATOM 775 O O . HIS A 1 95 ? -4.636 -6.700 5.592 1.00 88.81 95 HIS A O 1
ATOM 781 N N . GLU A 1 96 ? -2.608 -6.862 6.537 1.00 90.00 96 GLU A N 1
ATOM 782 C CA . GLU A 1 96 ? -3.062 -7.668 7.678 1.00 90.00 96 GLU A CA 1
ATOM 783 C C . GLU A 1 96 ? -4.128 -6.944 8.518 1.00 90.00 96 GLU A C 1
ATOM 785 O O . GLU A 1 96 ? -5.054 -7.577 9.033 1.00 90.00 96 GLU A O 1
ATOM 790 N N . ILE A 1 97 ? -4.022 -5.618 8.657 1.00 89.56 97 ILE A N 1
ATOM 791 C CA . ILE A 1 97 ? -5.039 -4.795 9.327 1.00 89.56 97 ILE A CA 1
ATOM 792 C C . ILE A 1 97 ? -6.312 -4.715 8.473 1.00 89.56 97 ILE A C 1
ATOM 794 O O . ILE A 1 97 ? -7.415 -4.882 8.996 1.00 89.56 97 ILE A O 1
ATOM 798 N N . ILE A 1 98 ? -6.158 -4.468 7.172 1.00 87.44 98 ILE A N 1
ATOM 799 C CA . ILE A 1 98 ? -7.255 -4.241 6.225 1.00 87.44 98 ILE A CA 1
ATOM 800 C C . ILE A 1 98 ? -8.097 -5.500 6.007 1.00 87.44 98 ILE A C 1
ATOM 802 O O . ILE A 1 98 ? -9.322 -5.432 6.094 1.00 87.44 98 ILE A O 1
ATOM 806 N N . VAL A 1 99 ? -7.468 -6.654 5.764 1.00 85.31 99 VAL A N 1
ATOM 807 C CA . VAL A 1 99 ? -8.174 -7.909 5.447 1.00 85.31 99 VAL A CA 1
ATOM 808 C C . VAL A 1 99 ? -9.072 -8.367 6.591 1.00 85.31 99 VAL A C 1
ATOM 810 O O . VAL A 1 99 ? -10.119 -8.952 6.353 1.00 85.31 99 VAL A O 1
ATOM 813 N N . ARG A 1 100 ? -8.745 -8.027 7.843 1.00 83.44 100 ARG A N 1
ATOM 814 C CA . ARG A 1 100 ? -9.616 -8.316 8.999 1.00 83.44 100 ARG A CA 1
ATOM 815 C C . ARG A 1 100 ? -10.953 -7.573 8.967 1.00 83.44 100 ARG A C 1
ATOM 817 O O . ARG A 1 100 ? -11.834 -7.887 9.762 1.00 83.44 100 ARG A O 1
ATOM 824 N N . ARG A 1 101 ? -11.078 -6.550 8.124 1.00 77.25 101 ARG A N 1
ATOM 825 C CA . ARG A 1 101 ? -12.257 -5.679 8.031 1.00 77.25 101 ARG A CA 1
ATOM 826 C C . ARG A 1 101 ? -12.927 -5.763 6.672 1.00 77.25 101 ARG A C 1
ATOM 828 O O . ARG A 1 101 ? -14.144 -5.647 6.587 1.00 77.25 101 ARG A O 1
ATOM 835 N N . ILE A 1 102 ? -12.127 -5.931 5.627 1.00 75.00 102 ILE A N 1
ATOM 836 C CA . ILE A 1 102 ? -12.561 -5.946 4.240 1.00 75.00 102 ILE A CA 1
ATOM 837 C C . ILE A 1 102 ? -11.950 -7.194 3.621 1.00 75.00 102 ILE A C 1
ATOM 839 O O . ILE A 1 102 ? -10.803 -7.186 3.169 1.00 75.00 102 ILE A O 1
ATOM 843 N N . ASP A 1 103 ? -12.729 -8.273 3.598 1.00 67.19 103 ASP A N 1
ATOM 844 C CA . ASP A 1 103 ? -12.436 -9.396 2.719 1.00 67.19 103 ASP A CA 1
ATOM 845 C C . ASP A 1 103 ? -12.432 -8.818 1.305 1.00 67.19 103 ASP A C 1
ATOM 847 O O . ASP A 1 103 ? -13.465 -8.290 0.894 1.00 67.19 103 ASP A O 1
ATOM 851 N N . ASN A 1 104 ? -11.283 -8.860 0.612 1.00 82.06 104 ASN A N 1
ATOM 852 C CA . ASN A 1 104 ? -11.065 -8.532 -0.812 1.00 82.06 104 ASN A CA 1
ATOM 853 C C . ASN A 1 104 ? -10.048 -7.410 -1.123 1.00 82.06 104 ASN A C 1
ATOM 855 O O . ASN A 1 104 ? -10.281 -6.604 -2.030 1.00 82.06 104 ASN A O 1
ATOM 859 N N . VAL A 1 105 ? -8.896 -7.378 -0.442 1.00 89.12 105 VAL A N 1
ATOM 860 C CA . VAL A 1 105 ? -7.763 -6.504 -0.813 1.00 89.12 105 VAL A CA 1
ATOM 861 C C . VAL A 1 105 ? -6.545 -7.333 -1.217 1.00 89.12 105 VAL A C 1
ATOM 863 O O . VAL A 1 105 ? -6.156 -8.256 -0.503 1.00 89.12 105 VAL A O 1
A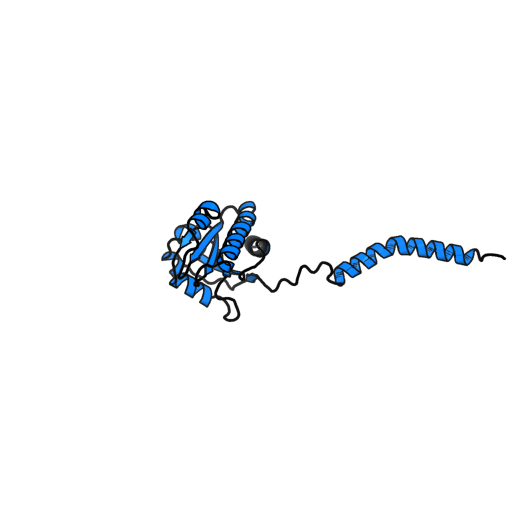TOM 866 N N . ILE A 1 106 ? -5.933 -7.004 -2.356 1.00 91.81 106 ILE A N 1
ATOM 867 C CA . ILE A 1 106 ? -4.679 -7.597 -2.836 1.00 91.81 106 ILE A CA 1
ATOM 868 C C . ILE A 1 106 ? -3.509 -6.627 -2.653 1.00 91.81 106 ILE A C 1
ATOM 870 O O . ILE A 1 106 ? -3.671 -5.411 -2.762 1.00 91.81 106 ILE A O 1
ATOM 874 N N . GLN A 1 107 ? -2.322 -7.177 -2.403 1.00 92.88 107 GLN A N 1
ATOM 875 C CA . GLN A 1 107 ? -1.077 -6.417 -2.317 1.00 92.88 107 GLN A CA 1
ATOM 876 C C . GLN A 1 107 ? -0.310 -6.542 -3.631 1.00 92.88 107 GLN A C 1
ATOM 878 O O . GLN A 1 107 ? -0.090 -7.655 -4.117 1.00 92.88 107 GLN A O 1
ATOM 883 N N . VAL A 1 108 ? 0.138 -5.420 -4.185 1.00 93.50 108 VAL A N 1
ATOM 884 C CA . VAL A 1 108 ? 0.957 -5.402 -5.401 1.00 93.50 108 VAL A CA 1
ATOM 885 C C . VAL A 1 108 ? 2.223 -4.600 -5.145 1.00 93.50 108 VAL A C 1
ATOM 887 O O . VAL A 1 108 ? 2.161 -3.485 -4.634 1.00 93.50 108 VAL A O 1
ATOM 890 N N . PHE A 1 109 ? 3.367 -5.142 -5.545 1.00 93.69 109 PHE A N 1
ATOM 891 C CA . PHE A 1 109 ? 4.627 -4.416 -5.584 1.00 93.69 109 PHE A CA 1
ATOM 892 C C . PHE A 1 109 ? 5.060 -4.198 -7.032 1.00 93.69 109 PHE A C 1
ATOM 894 O O . PHE A 1 109 ? 5.356 -5.156 -7.751 1.00 93.69 109 PHE A O 1
ATOM 901 N N . LEU A 1 110 ? 5.106 -2.930 -7.444 1.00 92.62 110 LEU A N 1
ATOM 902 C CA . LEU A 1 110 ? 5.686 -2.506 -8.712 1.00 92.62 110 LEU A CA 1
ATOM 903 C C . LEU A 1 110 ? 7.155 -2.171 -8.493 1.00 92.62 110 LEU A C 1
ATOM 905 O O . LEU A 1 110 ? 7.490 -1.126 -7.925 1.00 92.62 110 LEU A O 1
ATOM 909 N N . HIS A 1 111 ? 8.024 -3.073 -8.933 1.00 90.56 111 HIS A N 1
ATOM 910 C CA . HIS A 1 111 ? 9.457 -2.906 -8.758 1.00 90.56 111 HIS A CA 1
ATOM 911 C C . HIS A 1 111 ? 10.104 -2.260 -9.981 1.00 90.56 111 HIS A C 1
ATOM 913 O O . HIS A 1 111 ? 9.733 -2.508 -11.130 1.00 90.56 111 HIS A O 1
ATOM 919 N N . GLY A 1 112 ? 11.127 -1.458 -9.716 1.00 85.62 112 GLY A N 1
ATOM 920 C CA . GLY A 1 112 ? 11.988 -0.885 -10.732 1.00 85.62 112 GLY A CA 1
ATOM 921 C C . GLY A 1 112 ? 13.175 -1.773 -11.075 1.00 85.62 112 GLY A C 1
ATOM 922 O O . GLY A 1 112 ? 13.033 -2.952 -11.401 1.00 85.62 112 GLY A O 1
ATOM 923 N N . GLU A 1 113 ? 14.364 -1.172 -11.039 1.00 80.25 113 GLU A N 1
ATOM 924 C CA . GLU A 1 113 ? 15.616 -1.777 -11.517 1.00 80.25 113 GLU A CA 1
ATOM 925 C C . GLU A 1 113 ? 16.054 -3.033 -10.758 1.00 80.25 113 GLU A C 1
ATOM 927 O O . GLU A 1 113 ? 16.790 -3.850 -11.311 1.00 80.25 113 GLU A O 1
ATOM 932 N N . SER A 1 114 ? 15.636 -3.202 -9.502 1.00 78.19 114 SER A N 1
ATOM 933 C CA . SER A 1 114 ? 15.969 -4.400 -8.738 1.00 78.19 114 SER A CA 1
ATOM 934 C C . SER A 1 114 ? 14.813 -4.891 -7.884 1.00 78.19 114 SER A C 1
ATOM 936 O O . SER A 1 114 ? 14.080 -4.114 -7.273 1.00 78.19 114 SER A O 1
ATOM 938 N N . LEU A 1 115 ? 14.735 -6.212 -7.780 1.00 81.38 115 LEU A N 1
ATOM 939 C CA . LEU A 1 115 ? 13.919 -6.902 -6.797 1.00 81.38 115 LEU A CA 1
ATOM 940 C C . LEU A 1 115 ? 14.674 -7.021 -5.465 1.00 81.38 115 LEU A C 1
ATOM 942 O O . LEU A 1 115 ? 15.905 -7.119 -5.480 1.00 81.38 115 LEU A O 1
ATOM 946 N N . PRO A 1 116 ? 13.968 -7.025 -4.322 1.00 77.69 116 PRO A N 1
ATOM 947 C CA . PRO A 1 116 ? 14.537 -7.495 -3.065 1.00 77.69 116 PRO A CA 1
ATOM 948 C C . PRO A 1 116 ? 14.883 -8.990 -3.161 1.00 77.69 116 PRO A C 1
ATOM 950 O O . PRO A 1 116 ? 14.448 -9.688 -4.081 1.00 77.69 116 PRO A O 1
ATOM 953 N N . ASP A 1 117 ? 15.689 -9.477 -2.214 1.00 81.88 117 ASP A N 1
ATOM 954 C CA . ASP A 1 117 ? 16.116 -10.879 -2.184 1.00 81.88 117 ASP A CA 1
ATOM 955 C C . ASP A 1 117 ? 14.899 -11.821 -2.220 1.00 81.88 117 ASP A C 1
ATOM 957 O O . ASP A 1 117 ? 13.888 -11.602 -1.547 1.00 81.88 117 ASP A O 1
ATOM 961 N N . LYS A 1 118 ? 15.003 -12.900 -2.997 1.00 78.75 118 LYS A N 1
ATOM 962 C CA . LYS A 1 118 ? 13.969 -13.929 -3.086 1.00 78.75 118 LYS A CA 1
ATOM 963 C C . LYS A 1 118 ? 13.648 -14.536 -1.716 1.00 78.75 118 LYS A C 1
ATOM 965 O O . LYS A 1 118 ? 12.489 -14.817 -1.445 1.00 78.75 118 LYS A O 1
ATOM 970 N N . VAL A 1 119 ? 14.638 -14.681 -0.832 1.00 80.62 119 VAL A N 1
ATOM 971 C CA . VAL A 1 119 ? 14.436 -15.168 0.544 1.00 80.62 119 VAL A CA 1
ATOM 972 C C . VAL A 1 119 ? 13.544 -14.218 1.346 1.00 80.62 119 VAL A C 1
ATOM 974 O O . VAL A 1 119 ? 12.705 -14.676 2.118 1.00 80.62 119 VAL A O 1
ATOM 977 N N . PHE A 1 120 ? 13.699 -12.906 1.150 1.00 82.69 120 PHE A N 1
ATOM 978 C CA . PHE A 1 120 ? 12.859 -11.894 1.790 1.00 82.69 120 PHE A CA 1
ATOM 979 C C . PHE A 1 120 ? 11.412 -11.988 1.284 1.00 82.69 120 PHE A C 1
ATOM 981 O O . PHE A 1 120 ? 10.481 -12.073 2.083 1.00 82.69 120 PHE A O 1
ATOM 988 N N . LEU A 1 121 ? 11.218 -12.073 -0.036 1.00 83.31 121 LEU A N 1
ATOM 989 C CA . LEU A 1 121 ? 9.886 -12.193 -0.638 1.00 83.31 121 LEU A CA 1
ATOM 990 C C . LEU A 1 121 ? 9.176 -13.501 -0.251 1.00 83.31 121 LEU A C 1
ATOM 992 O O . LEU A 1 121 ? 8.029 -13.470 0.191 1.00 83.31 121 LEU A O 1
ATOM 996 N N . ASP A 1 122 ? 9.862 -14.641 -0.359 1.00 79.94 122 ASP A N 1
ATOM 997 C CA . ASP A 1 122 ? 9.269 -15.966 -0.144 1.00 79.94 122 ASP A CA 1
ATOM 998 C C . ASP A 1 122 ? 8.929 -16.234 1.335 1.00 79.94 122 ASP A C 1
ATOM 1000 O O . ASP A 1 122 ? 7.999 -16.992 1.627 1.00 79.94 122 ASP A O 1
ATOM 1004 N N . ASN A 1 123 ? 9.657 -15.633 2.284 1.00 77.69 123 ASN A N 1
ATOM 1005 C CA . ASN A 1 123 ? 9.396 -15.819 3.714 1.00 77.69 123 ASN A CA 1
ATOM 1006 C C . ASN A 1 123 ? 8.420 -14.788 4.277 1.00 77.69 123 ASN A C 1
ATOM 1008 O O . ASN A 1 123 ? 7.544 -15.152 5.064 1.00 77.69 123 ASN A O 1
ATOM 1012 N N . GLU A 1 124 ? 8.559 -13.516 3.895 1.00 74.94 124 GLU A N 1
ATOM 1013 C CA . GLU A 1 124 ? 7.804 -12.431 4.520 1.00 74.94 124 GLU A CA 1
ATOM 1014 C C . GLU A 1 124 ? 6.563 -12.023 3.715 1.00 74.94 124 GLU A C 1
ATOM 1016 O O . GLU A 1 124 ? 5.595 -11.578 4.328 1.00 74.94 124 GLU A O 1
ATOM 1021 N N . HIS A 1 125 ? 6.521 -12.246 2.396 1.00 79.94 125 HIS A N 1
ATOM 1022 C CA . HIS A 1 125 ? 5.534 -11.644 1.487 1.00 79.94 125 HIS A CA 1
ATOM 1023 C C . HIS A 1 125 ? 4.905 -12.642 0.493 1.00 79.94 125 HIS A C 1
ATOM 1025 O O . HIS A 1 125 ? 4.735 -12.336 -0.684 1.00 79.94 125 HIS A O 1
ATOM 1031 N N . LYS A 1 126 ? 4.510 -13.841 0.945 1.00 74.38 126 LYS A N 1
ATOM 1032 C CA . LYS A 1 126 ? 3.977 -14.909 0.064 1.00 74.38 126 LYS A CA 1
ATOM 1033 C C . LYS A 1 126 ? 2.752 -14.526 -0.774 1.00 74.38 126 LYS A C 1
ATOM 1035 O O . LYS A 1 126 ? 2.544 -15.101 -1.837 1.00 74.38 126 LYS A O 1
ATOM 1040 N N . GLU A 1 127 ? 1.938 -13.596 -0.289 1.00 82.19 127 GLU A N 1
ATOM 1041 C CA . GLU A 1 127 ? 0.711 -13.140 -0.960 1.00 82.19 127 GLU A CA 1
ATOM 1042 C C . GLU A 1 127 ? 0.923 -11.860 -1.787 1.00 82.19 127 GLU A C 1
ATOM 1044 O O . GLU A 1 127 ? -0.022 -11.325 -2.366 1.00 82.19 127 GLU A O 1
ATOM 1049 N N . LEU A 1 128 ? 2.162 -11.363 -1.857 1.00 89.81 128 LEU A N 1
ATOM 1050 C CA . LEU A 1 128 ? 2.511 -10.162 -2.602 1.00 89.81 128 LEU A CA 1
ATOM 1051 C C . LEU A 1 128 ? 2.617 -10.463 -4.096 1.00 89.81 128 LEU A C 1
ATOM 1053 O O . LEU A 1 128 ? 3.428 -11.280 -4.535 1.00 89.81 128 LEU A O 1
ATOM 1057 N N . ILE A 1 129 ? 1.837 -9.745 -4.900 1.00 90.44 129 ILE A N 1
ATOM 1058 C CA . ILE A 1 129 ? 1.938 -9.817 -6.354 1.00 90.44 129 ILE A CA 1
ATOM 1059 C C . ILE A 1 129 ? 3.068 -8.891 -6.801 1.00 90.44 129 ILE A C 1
ATOM 1061 O O . ILE A 1 129 ? 2.949 -7.670 -6.743 1.00 90.44 129 ILE A O 1
ATOM 1065 N N . VAL A 1 130 ? 4.172 -9.471 -7.259 1.00 91.00 130 VAL A N 1
ATOM 1066 C CA . VAL A 1 130 ? 5.351 -8.723 -7.710 1.00 91.00 130 VAL A CA 1
ATOM 1067 C C . VAL A 1 130 ? 5.309 -8.552 -9.228 1.00 91.00 130 VAL A C 1
ATOM 1069 O O . VAL A 1 130 ? 5.205 -9.536 -9.962 1.00 91.00 130 VAL A O 1
ATOM 1072 N N . VAL A 1 131 ? 5.381 -7.308 -9.707 1.00 89.94 131 VAL A N 1
ATOM 1073 C CA . VAL A 1 131 ? 5.263 -6.972 -11.135 1.00 89.94 131 VAL A CA 1
ATOM 1074 C C . VAL A 1 131 ? 6.326 -5.953 -11.537 1.00 89.94 131 VAL A C 1
ATOM 1076 O O . VAL A 1 131 ? 6.537 -4.959 -10.845 1.00 89.94 131 VAL A O 1
ATOM 1079 N N . GLN A 1 132 ? 6.957 -6.171 -12.693 1.00 89.75 132 GLN A N 1
ATOM 1080 C CA . GLN A 1 132 ? 7.782 -5.161 -13.352 1.00 89.75 132 GLN A CA 1
ATOM 1081 C C . GLN A 1 132 ? 6.958 -4.461 -14.433 1.00 89.75 132 GLN A C 1
ATOM 1083 O O . GLN A 1 132 ? 6.777 -5.002 -15.523 1.00 89.75 132 GLN A O 1
ATOM 1088 N N . ASP A 1 133 ? 6.452 -3.264 -14.143 1.00 88.50 133 ASP A N 1
ATOM 1089 C CA . ASP A 1 133 ? 5.698 -2.471 -15.117 1.00 88.50 133 ASP A CA 1
ATOM 1090 C C . ASP A 1 133 ? 6.009 -0.977 -14.972 1.00 88.50 133 ASP A C 1
ATOM 1092 O O . ASP A 1 133 ? 5.359 -0.235 -14.236 1.00 88.50 133 ASP A O 1
ATOM 1096 N N . TYR A 1 134 ? 7.030 -0.530 -15.705 1.00 86.94 134 TYR A N 1
ATOM 1097 C CA . TYR A 1 134 ? 7.455 0.869 -15.703 1.00 86.94 134 TYR A CA 1
ATOM 1098 C C . TYR A 1 134 ? 6.396 1.820 -16.264 1.00 86.94 134 TYR A C 1
ATOM 1100 O O . TYR A 1 134 ? 6.359 2.978 -15.857 1.00 86.94 134 TYR A O 1
ATOM 1108 N N . VAL A 1 135 ? 5.551 1.357 -17.194 1.00 87.44 135 VAL A N 1
ATOM 1109 C CA . VAL A 1 135 ? 4.489 2.187 -17.782 1.00 87.44 135 VAL A CA 1
ATOM 1110 C C . VAL A 1 135 ? 3.425 2.459 -16.729 1.00 87.44 135 VAL A C 1
ATOM 1112 O O . VAL A 1 135 ? 2.958 3.590 -16.597 1.00 87.44 135 VAL A O 1
ATOM 1115 N N . PHE A 1 136 ? 3.071 1.436 -15.953 1.00 88.56 136 PHE A N 1
ATOM 1116 C CA . PHE A 1 136 ? 2.112 1.576 -14.874 1.00 88.56 136 PHE A CA 1
ATOM 1117 C C . PHE A 1 136 ? 2.662 2.423 -13.717 1.00 88.56 136 PHE A C 1
ATOM 1119 O O . PHE A 1 136 ? 1.976 3.348 -13.281 1.00 88.56 136 PHE A O 1
ATOM 1126 N N . SER A 1 137 ? 3.912 2.201 -13.291 1.00 88.94 137 SER A N 1
ATOM 1127 C CA . SER A 1 137 ? 4.568 3.043 -12.276 1.00 88.94 137 SER A CA 1
ATOM 1128 C C . SER A 1 137 ? 4.640 4.519 -12.684 1.00 88.94 137 SER A C 1
ATOM 1130 O O . SER A 1 137 ? 4.240 5.386 -11.911 1.00 88.94 137 SER A O 1
ATOM 1132 N N . ASP A 1 138 ? 5.086 4.817 -13.910 1.00 88.00 138 ASP A N 1
ATOM 1133 C CA . ASP A 1 138 ? 5.179 6.192 -14.429 1.00 88.00 138 ASP A CA 1
ATOM 1134 C C . ASP A 1 138 ? 3.805 6.872 -14.498 1.00 88.00 138 ASP A C 1
ATOM 1136 O O . ASP A 1 138 ? 3.666 8.072 -14.250 1.00 88.00 138 ASP A O 1
ATOM 1140 N N . LEU A 1 139 ? 2.759 6.103 -14.799 1.00 87.38 139 LEU A N 1
ATOM 1141 C CA . LEU A 1 139 ? 1.406 6.624 -14.793 1.00 87.38 139 LEU A CA 1
ATOM 1142 C C . LEU A 1 139 ? 0.950 6.990 -13.380 1.00 87.38 139 LEU A C 1
ATOM 1144 O O . LEU A 1 139 ? 0.409 8.081 -13.210 1.00 87.38 139 LEU A O 1
ATOM 1148 N N . LEU A 1 140 ? 1.151 6.113 -12.391 1.00 88.38 140 LEU A N 1
ATOM 1149 C CA . LEU A 1 140 ? 0.779 6.380 -10.996 1.00 88.38 140 LEU A CA 1
ATOM 1150 C C . LEU A 1 140 ? 1.472 7.647 -10.476 1.00 88.38 140 LEU A C 1
ATOM 1152 O O . LEU A 1 140 ? 0.808 8.536 -9.943 1.00 88.38 140 LEU A O 1
ATOM 1156 N N . GLU A 1 141 ? 2.773 7.777 -10.739 1.00 85.12 141 GLU A N 1
ATOM 1157 C CA . GLU A 1 141 ? 3.583 8.955 -10.401 1.00 85.12 141 GLU A CA 1
ATOM 1158 C C . GLU A 1 141 ? 3.050 10.242 -11.054 1.00 85.12 141 GLU A C 1
ATOM 1160 O O . GLU A 1 141 ? 2.986 11.289 -10.417 1.00 85.12 141 GLU A O 1
ATOM 1165 N N . LYS A 1 142 ? 2.583 10.184 -12.307 1.00 86.12 142 LYS A N 1
ATOM 1166 C CA . LYS A 1 142 ? 1.980 11.343 -12.995 1.00 86.12 142 LYS A CA 1
ATOM 1167 C C . LYS A 1 142 ? 0.606 11.745 -12.460 1.00 86.12 142 LYS A C 1
ATOM 1169 O O . LYS A 1 142 ? 0.119 12.823 -12.806 1.00 86.12 142 LYS A O 1
ATOM 1174 N N . LYS A 1 143 ? -0.071 10.874 -11.705 1.00 84.88 143 LYS A N 1
ATOM 1175 C CA . LYS A 1 143 ? -1.398 11.159 -11.133 1.00 84.88 143 LYS A CA 1
ATOM 1176 C C . LYS A 1 143 ? -1.338 11.756 -9.734 1.00 84.88 143 LYS A C 1
ATOM 1178 O O . LYS A 1 143 ? -2.360 12.264 -9.276 1.00 84.88 143 LYS A O 1
ATOM 1183 N N . ILE A 1 144 ? -0.173 11.747 -9.093 1.00 81.00 144 ILE A N 1
ATOM 1184 C CA . ILE A 1 144 ? 0.046 12.438 -7.823 1.00 81.00 144 ILE A CA 1
ATOM 1185 C C . ILE A 1 144 ? 0.658 13.829 -8.056 1.00 81.00 144 ILE A C 1
ATOM 1187 O O . ILE A 1 144 ? 1.357 14.048 -9.048 1.00 81.00 144 ILE A O 1
ATOM 1191 N N . PRO A 1 145 ? 0.378 14.808 -7.179 1.00 76.19 145 PRO A N 1
ATOM 1192 C CA . PRO A 1 145 ? 1.046 16.104 -7.200 1.00 76.19 145 PRO A CA 1
ATOM 1193 C C . PRO A 1 145 ? 2.574 15.983 -7.220 1.00 76.19 145 PRO A C 1
ATOM 1195 O O . PRO A 1 145 ? 3.155 15.220 -6.458 1.00 76.19 145 PRO A O 1
ATOM 1198 N N . THR A 1 146 ? 3.242 16.809 -8.029 1.00 74.19 146 THR A N 1
ATOM 1199 C CA . THR A 1 146 ? 4.711 16.797 -8.194 1.00 74.19 146 THR A CA 1
ATOM 1200 C C . THR A 1 146 ? 5.495 17.148 -6.927 1.00 74.19 146 THR A C 1
ATOM 1202 O O . THR A 1 146 ? 6.714 17.027 -6.909 1.00 74.19 146 THR A O 1
ATOM 1205 N N . THR A 1 147 ? 4.819 17.636 -5.886 1.00 73.06 147 THR A N 1
ATOM 1206 C CA . THR A 1 147 ? 5.401 17.906 -4.565 1.00 73.06 147 THR A CA 1
ATOM 1207 C C . THR A 1 147 ? 5.540 16.647 -3.709 1.00 73.06 147 THR A C 1
ATOM 1209 O O . THR A 1 147 ? 6.115 16.730 -2.630 1.00 73.06 147 THR A O 1
ATOM 1212 N N . MET A 1 148 ? 4.976 15.519 -4.147 1.00 74.75 148 MET A N 1
ATOM 1213 C CA . MET A 1 148 ? 4.986 14.250 -3.421 1.00 74.75 148 MET A CA 1
ATOM 1214 C C . MET A 1 148 ? 6.158 13.366 -3.839 1.00 74.75 148 MET A C 1
ATOM 1216 O O . MET A 1 148 ? 6.751 13.535 -4.907 1.00 74.75 148 MET A O 1
ATOM 1220 N N . ASN A 1 149 ? 6.473 12.394 -2.985 1.00 75.38 149 ASN A N 1
ATOM 1221 C CA . ASN A 1 149 ? 7.495 11.404 -3.280 1.00 75.38 149 ASN A CA 1
ATOM 1222 C C . ASN A 1 149 ? 7.085 10.555 -4.492 1.00 75.38 149 ASN A C 1
ATOM 1224 O O . ASN A 1 149 ? 5.938 10.133 -4.618 1.00 75.38 149 ASN A O 1
ATOM 1228 N N . MET A 1 150 ? 8.048 10.281 -5.377 1.00 76.75 150 MET A N 1
ATOM 1229 C CA . MET A 1 150 ? 7.829 9.424 -6.553 1.00 76.75 150 MET A CA 1
ATOM 1230 C C . MET A 1 150 ? 7.575 7.958 -6.165 1.00 76.75 150 MET A C 1
ATOM 1232 O O . MET A 1 150 ? 6.989 7.210 -6.937 1.00 76.75 150 MET A O 1
ATOM 1236 N N . SER A 1 151 ? 7.971 7.542 -4.961 1.00 85.81 151 SER A N 1
ATOM 1237 C CA . SER A 1 151 ? 7.550 6.274 -4.365 1.00 85.81 151 SER A CA 1
ATOM 1238 C C . SER A 1 151 ? 6.381 6.477 -3.402 1.00 85.81 151 SER A C 1
ATOM 1240 O O . SER A 1 151 ? 6.176 7.564 -2.856 1.00 85.81 151 SER A O 1
ATOM 1242 N N . 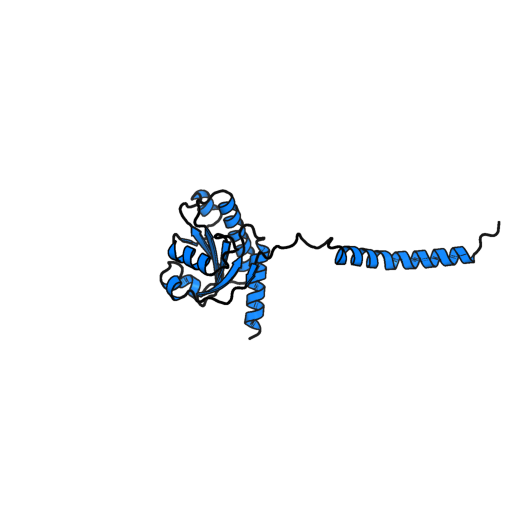GLY A 1 152 ? 5.613 5.415 -3.178 1.00 90.88 152 GLY A N 1
ATOM 1243 C CA . GLY A 1 152 ? 4.542 5.408 -2.186 1.00 90.88 152 GLY A CA 1
ATOM 1244 C C . GLY A 1 152 ? 3.509 4.324 -2.444 1.00 90.88 152 GLY A C 1
ATOM 1245 O O . GLY A 1 152 ? 3.701 3.443 -3.291 1.00 90.88 152 GLY A O 1
ATOM 1246 N N . TYR A 1 153 ? 2.417 4.402 -1.692 1.00 93.25 153 TYR A N 1
ATOM 1247 C CA . TYR A 1 153 ? 1.322 3.443 -1.740 1.00 93.25 153 TYR A CA 1
ATOM 1248 C C . TYR A 1 153 ? 0.126 4.057 -2.452 1.00 93.25 153 TYR A C 1
ATOM 1250 O O . TYR A 1 153 ? -0.274 5.183 -2.176 1.00 93.25 153 TYR A O 1
ATOM 1258 N N . PHE A 1 154 ? -0.475 3.302 -3.353 1.00 93.19 154 PHE A N 1
ATOM 1259 C CA . PHE A 1 154 ? -1.597 3.719 -4.172 1.00 93.19 154 PHE A CA 1
ATOM 1260 C C . PHE A 1 154 ? -2.744 2.755 -3.927 1.00 93.19 154 PHE A C 1
ATOM 1262 O O . PHE A 1 154 ? -2.559 1.539 -3.969 1.00 93.19 154 PHE A O 1
ATOM 1269 N N . LEU A 1 155 ? -3.932 3.294 -3.683 1.00 92.06 155 LEU A N 1
ATOM 1270 C CA . LEU A 1 155 ? -5.132 2.489 -3.525 1.00 92.06 155 LEU A CA 1
ATOM 1271 C C . LEU A 1 155 ? -5.997 2.598 -4.775 1.00 92.06 155 LEU A C 1
ATOM 1273 O O . LEU A 1 155 ? -6.413 3.694 -5.164 1.00 92.06 155 LEU A O 1
ATOM 1277 N N . ILE A 1 156 ? -6.282 1.446 -5.373 1.00 91.50 156 ILE A N 1
ATOM 1278 C CA . ILE A 1 156 ? -7.099 1.315 -6.575 1.00 91.50 156 ILE A CA 1
ATOM 1279 C C . ILE A 1 156 ? -8.371 0.545 -6.223 1.00 91.50 156 ILE A C 1
ATOM 1281 O O . ILE A 1 156 ? -8.308 -0.517 -5.598 1.00 91.50 156 ILE A O 1
ATOM 1285 N N . ASP A 1 157 ? -9.518 1.098 -6.610 1.00 89.81 157 ASP A N 1
ATOM 1286 C CA . ASP A 1 157 ? -10.822 0.473 -6.396 1.00 89.81 157 ASP A CA 1
ATOM 1287 C C . ASP A 1 157 ? -11.113 -0.644 -7.425 1.00 89.81 157 ASP A C 1
ATOM 1289 O O . ASP A 1 157 ? -10.443 -0.730 -8.461 1.00 89.81 157 ASP A O 1
ATOM 1293 N N . PRO A 1 158 ? -12.149 -1.476 -7.199 1.00 88.75 158 PRO A N 1
ATOM 1294 C CA . PRO A 1 158 ? -12.519 -2.528 -8.143 1.00 88.75 158 PRO A CA 1
ATOM 1295 C C . PRO A 1 158 ? -12.983 -2.045 -9.528 1.00 88.75 158 PRO A C 1
ATOM 1297 O O . PRO A 1 158 ? -13.102 -2.830 -10.464 1.00 88.75 158 PRO A O 1
ATOM 1300 N N . GLN A 1 159 ? -13.264 -0.746 -9.678 1.00 87.50 159 GLN A N 1
ATOM 1301 C CA . GLN A 1 159 ? -13.606 -0.120 -10.958 1.00 87.50 159 GLN A CA 1
ATOM 1302 C C . GLN A 1 159 ? -12.351 0.365 -11.706 1.00 87.50 159 GLN A C 1
ATOM 1304 O O . GLN A 1 159 ? -12.467 1.005 -12.754 1.00 87.50 159 GLN A O 1
ATOM 1309 N N . GLY A 1 160 ? -11.154 0.090 -11.176 1.00 88.25 160 GLY A N 1
ATOM 1310 C CA . GLY A 1 160 ? -9.886 0.517 -11.748 1.00 88.25 160 GLY A CA 1
ATOM 1311 C C . GLY A 1 160 ? -9.616 2.010 -11.574 1.00 88.25 160 GLY A C 1
ATOM 1312 O O . GLY A 1 160 ? -8.913 2.602 -12.396 1.00 88.25 160 GLY A O 1
ATOM 1313 N N . LYS A 1 161 ? -10.186 2.651 -10.549 1.00 90.06 161 LYS A N 1
ATOM 1314 C CA . LYS A 1 161 ? -9.941 4.062 -10.234 1.00 90.06 161 LYS A CA 1
ATOM 1315 C C . LYS A 1 161 ? -8.908 4.190 -9.127 1.00 90.06 161 LYS A C 1
ATOM 1317 O O . LYS A 1 161 ? -9.025 3.565 -8.078 1.00 90.06 161 LYS A O 1
ATOM 1322 N N . LEU A 1 162 ? -7.928 5.060 -9.337 1.00 90.69 162 LEU A N 1
ATOM 1323 C CA . LEU A 1 162 ? -7.003 5.485 -8.293 1.00 90.69 162 LEU A CA 1
ATOM 1324 C C . LEU A 1 162 ? -7.711 6.474 -7.364 1.00 90.69 162 LEU A C 1
ATOM 1326 O O . LEU A 1 162 ? -8.117 7.544 -7.818 1.00 90.69 162 LEU A O 1
ATOM 1330 N N . VAL A 1 163 ? -7.847 6.119 -6.087 1.00 90.12 163 VAL A N 1
ATOM 1331 C CA . VAL A 1 163 ? -8.654 6.884 -5.118 1.00 90.12 163 VAL A CA 1
ATOM 1332 C C . VAL A 1 163 ? -7.837 7.518 -3.994 1.00 90.12 163 VAL A C 1
ATOM 1334 O O . VAL A 1 163 ? -8.228 8.563 -3.476 1.00 90.12 163 VAL A O 1
ATOM 1337 N N . MET A 1 164 ? -6.696 6.932 -3.624 1.00 89.75 164 MET A N 1
ATOM 1338 C CA . MET A 1 164 ? -5.806 7.482 -2.596 1.00 89.75 164 MET A CA 1
ATOM 1339 C C . MET A 1 164 ? -4.339 7.215 -2.907 1.00 89.75 164 MET A C 1
ATOM 1341 O O . MET A 1 164 ? -3.994 6.210 -3.531 1.00 89.75 164 MET A O 1
ATOM 1345 N N . TYR A 1 165 ? -3.499 8.119 -2.413 1.00 91.25 165 TYR A N 1
ATOM 1346 C CA . TYR A 1 165 ? -2.052 7.976 -2.331 1.00 91.25 165 TYR A CA 1
ATOM 1347 C C . TYR A 1 165 ? -1.603 8.135 -0.878 1.00 91.25 165 TYR A C 1
ATOM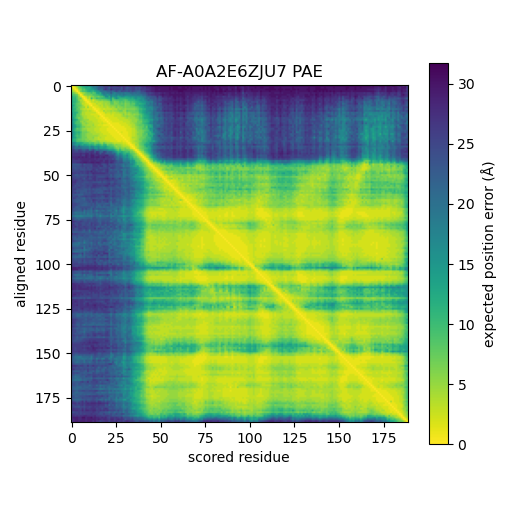 1349 O O . TYR A 1 165 ? -2.134 8.985 -0.157 1.00 91.25 165 TYR A O 1
ATOM 1357 N N . PHE A 1 166 ? -0.613 7.348 -0.475 1.00 90.94 166 PHE A N 1
ATOM 1358 C CA . PHE A 1 166 ? 0.050 7.458 0.812 1.00 90.94 166 PHE A CA 1
ATOM 1359 C C . PHE A 1 166 ? 1.557 7.568 0.628 1.00 90.94 166 PHE A C 1
ATOM 1361 O O . PHE A 1 166 ? 2.149 6.876 -0.206 1.00 90.94 166 PHE A O 1
ATOM 1368 N N . GLU A 1 167 ? 2.174 8.422 1.433 1.00 89.38 167 GLU A N 1
ATOM 1369 C CA . GLU A 1 167 ? 3.617 8.630 1.386 1.00 89.38 167 GLU A CA 1
ATOM 1370 C C . GLU A 1 167 ? 4.386 7.390 1.885 1.00 89.38 167 GLU A C 1
ATOM 1372 O O . GLU A 1 167 ? 3.867 6.616 2.701 1.00 89.38 167 GLU A O 1
ATOM 1377 N N . PRO A 1 168 ? 5.630 7.184 1.413 1.00 87.88 168 PRO A N 1
ATOM 1378 C CA . PRO A 1 168 ? 6.548 6.203 1.987 1.00 87.88 168 PRO A CA 1
ATOM 1379 C C . PRO A 1 168 ? 6.710 6.401 3.494 1.00 87.88 168 PRO A C 1
ATOM 1381 O O . PRO A 1 168 ? 6.568 7.517 3.992 1.00 87.88 168 PRO A O 1
ATOM 1384 N N . LYS A 1 169 ? 7.067 5.336 4.218 1.00 86.88 169 LYS A N 1
ATOM 1385 C CA . LYS A 1 169 ? 7.290 5.374 5.676 1.00 86.88 169 LYS A CA 1
ATOM 1386 C C . LYS A 1 169 ? 6.077 5.845 6.503 1.00 86.88 169 LYS A C 1
ATOM 1388 O O . LYS A 1 169 ? 6.243 6.272 7.642 1.00 86.88 169 LYS A O 1
ATOM 1393 N N . THR A 1 170 ? 4.864 5.765 5.951 1.00 88.06 170 THR A N 1
ATOM 1394 C CA . THR A 1 170 ? 3.620 6.032 6.692 1.00 88.06 170 THR A CA 1
ATOM 1395 C C . THR A 1 170 ? 3.316 4.932 7.717 1.00 88.06 170 THR A C 1
ATOM 1397 O O . THR A 1 170 ? 3.745 3.789 7.560 1.00 88.06 170 THR A O 1
ATOM 1400 N N . ASP A 1 171 ? 2.542 5.257 8.756 1.00 88.69 171 ASP A N 1
ATOM 1401 C CA . ASP A 1 171 ? 2.020 4.255 9.692 1.00 88.69 171 ASP A CA 1
ATOM 1402 C C . ASP A 1 171 ? 1.036 3.326 8.944 1.00 88.69 171 ASP A C 1
ATOM 1404 O O . ASP A 1 171 ? 0.090 3.825 8.319 1.00 88.69 171 ASP A O 1
ATOM 1408 N N . PRO A 1 172 ? 1.191 1.990 9.024 1.00 88.62 172 PRO A N 1
ATOM 1409 C CA . PRO A 1 172 ? 0.255 1.031 8.435 1.00 88.62 172 PRO A CA 1
ATOM 1410 C C . PRO A 1 172 ? -1.221 1.291 8.776 1.00 88.62 172 PRO A C 1
ATOM 1412 O O . PRO A 1 172 ? -2.126 1.057 7.969 1.00 88.62 172 PRO A O 1
ATOM 1415 N N . LYS A 1 173 ? -1.491 1.822 9.975 1.00 87.75 173 LYS A N 1
ATOM 1416 C CA . LYS A 1 173 ? -2.841 2.189 10.415 1.00 87.75 173 LYS A CA 1
ATOM 1417 C C . LYS A 1 173 ? -3.430 3.330 9.598 1.00 87.75 173 LYS A C 1
ATOM 1419 O O . LYS A 1 173 ? -4.641 3.333 9.401 1.00 87.75 173 LYS A O 1
ATOM 1424 N N . ASN A 1 174 ? -2.618 4.259 9.096 1.00 87.62 174 ASN A N 1
ATOM 1425 C CA . ASN A 1 174 ? -3.100 5.370 8.270 1.00 87.62 174 ASN A CA 1
ATOM 1426 C C . ASN A 1 174 ? -3.650 4.861 6.941 1.00 87.62 174 ASN A C 1
ATOM 1428 O O . ASN A 1 174 ? -4.686 5.335 6.476 1.00 87.62 174 ASN A O 1
ATOM 1432 N N . ILE A 1 175 ? -2.989 3.856 6.358 1.00 88.19 175 ILE A N 1
ATOM 1433 C CA . ILE A 1 175 ? -3.447 3.204 5.129 1.00 88.19 175 ILE A CA 1
ATOM 1434 C C . ILE A 1 175 ? -4.795 2.517 5.377 1.00 88.19 175 ILE A C 1
ATOM 1436 O O . ILE A 1 175 ? -5.751 2.733 4.627 1.00 88.19 175 ILE A O 1
ATOM 1440 N N . ALA A 1 176 ? -4.901 1.749 6.465 1.00 85.50 176 ALA A N 1
ATOM 1441 C CA . ALA A 1 176 ? -6.143 1.075 6.837 1.00 85.50 176 ALA A CA 1
ATOM 1442 C C . ALA A 1 176 ? -7.293 2.061 7.117 1.00 85.50 176 ALA A C 1
ATOM 1444 O O . ALA A 1 176 ? -8.382 1.911 6.564 1.00 85.50 176 ALA A O 1
ATOM 1445 N N . GLN A 1 177 ? -7.042 3.108 7.907 1.00 84.94 177 GLN A N 1
ATOM 1446 C CA . GLN A 1 177 ? -8.022 4.154 8.216 1.00 84.94 177 GLN A CA 1
ATOM 1447 C C . GLN A 1 177 ? -8.476 4.914 6.967 1.00 84.94 177 GLN A C 1
ATOM 1449 O O . GLN A 1 177 ? -9.657 5.238 6.838 1.00 84.94 177 GLN A O 1
ATOM 1454 N N . GLY A 1 178 ? -7.559 5.188 6.034 1.00 83.88 178 GLY A N 1
ATOM 1455 C CA . GLY A 1 178 ? -7.898 5.813 4.761 1.00 83.88 178 GLY A CA 1
ATOM 1456 C C . GLY A 1 178 ? -8.924 4.981 3.993 1.00 83.88 178 GLY A C 1
ATOM 1457 O O . GLY A 1 178 ? -9.962 5.501 3.580 1.00 83.88 178 GLY A O 1
ATOM 1458 N N . LEU A 1 179 ? -8.664 3.678 3.844 1.00 82.94 179 LEU A N 1
ATOM 1459 C CA . LEU A 1 179 ? -9.577 2.756 3.169 1.00 82.94 179 LEU A CA 1
ATOM 1460 C C . LEU A 1 179 ? -10.930 2.644 3.895 1.00 82.94 179 LEU A C 1
ATOM 1462 O O . LEU A 1 179 ? -11.968 2.707 3.238 1.00 82.94 179 LEU A O 1
ATOM 1466 N N . GLU A 1 180 ? -10.940 2.552 5.227 1.00 79.38 180 GLU A N 1
ATOM 1467 C CA . GLU A 1 180 ? -12.176 2.556 6.027 1.00 79.38 180 GLU A CA 1
ATOM 1468 C C . GLU A 1 180 ? -13.015 3.811 5.766 1.00 79.38 180 GLU A C 1
ATOM 1470 O O . GLU A 1 180 ? -14.205 3.711 5.465 1.00 79.38 180 GLU A O 1
ATOM 1475 N N . SER A 1 181 ? -12.385 4.989 5.783 1.00 81.25 181 SER A N 1
ATOM 1476 C CA . SER A 1 181 ? -13.076 6.255 5.524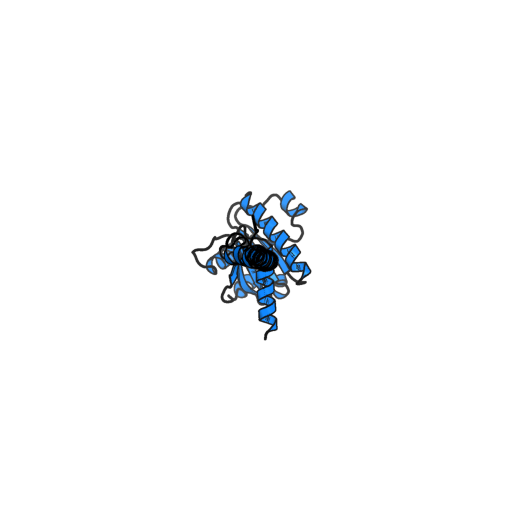 1.00 81.25 181 SER A CA 1
ATOM 1477 C C . SER A 1 181 ? -13.695 6.310 4.124 1.00 81.25 181 SER A C 1
ATOM 1479 O O . SER A 1 181 ? -14.757 6.911 3.940 1.00 81.25 181 SER A O 1
ATOM 1481 N N . LEU A 1 182 ? -13.058 5.696 3.120 1.00 80.06 182 LEU A N 1
ATOM 1482 C CA . LEU A 1 182 ? -13.644 5.592 1.783 1.00 80.06 182 LEU A CA 1
ATOM 1483 C C . LEU A 1 182 ? -14.852 4.662 1.752 1.00 80.06 182 LEU A C 1
ATOM 1485 O O . LEU A 1 182 ? -15.851 5.004 1.118 1.00 80.06 182 LEU A O 1
ATOM 1489 N N . LEU A 1 183 ? -14.782 3.514 2.427 1.00 76.06 183 LEU A N 1
ATOM 1490 C CA . LEU A 1 183 ? -15.908 2.587 2.468 1.00 76.06 183 LEU A CA 1
ATOM 1491 C C . LEU A 1 183 ? -17.114 3.197 3.174 1.00 76.06 183 LEU A C 1
ATOM 1493 O O . LEU A 1 183 ? -18.213 3.146 2.624 1.00 76.06 183 LEU A O 1
ATOM 1497 N N . GLU A 1 184 ? -16.916 3.847 4.321 1.00 76.62 184 GLU A N 1
ATOM 1498 C CA . GLU A 1 184 ? -17.988 4.563 5.022 1.00 76.62 184 GLU A CA 1
ATOM 1499 C C . GLU A 1 184 ? -18.682 5.569 4.100 1.00 76.62 184 GLU A C 1
ATOM 1501 O O . GLU A 1 184 ? -19.907 5.582 4.001 1.00 76.62 184 GLU A O 1
ATOM 1506 N N . LYS A 1 185 ? -17.907 6.360 3.349 1.00 75.75 185 LYS A N 1
ATOM 1507 C CA . LYS A 1 185 ? -18.453 7.318 2.376 1.00 75.75 185 LYS A CA 1
ATOM 1508 C C . LYS A 1 185 ? -19.164 6.635 1.211 1.00 75.75 185 LYS A C 1
ATOM 1510 O O . LYS A 1 185 ? -20.143 7.179 0.712 1.00 75.75 185 LYS A O 1
ATOM 1515 N N . SER A 1 186 ? -18.700 5.462 0.783 1.00 65.06 186 SER A N 1
ATOM 1516 C CA . SER A 1 186 ? -19.334 4.699 -0.298 1.00 65.06 186 SER A CA 1
ATOM 1517 C C . SER A 1 186 ? -20.684 4.093 0.105 1.00 65.06 186 SER A C 1
ATOM 1519 O O . SER A 1 186 ? -21.562 3.966 -0.743 1.00 65.06 186 SER A O 1
ATOM 1521 N N . HIS A 1 187 ? -20.871 3.770 1.390 1.00 58.53 187 HIS A N 1
ATOM 1522 C CA . HIS A 1 187 ? -22.126 3.242 1.937 1.00 58.53 187 HIS A CA 1
ATOM 1523 C C . HIS A 1 187 ? -23.192 4.316 2.192 1.00 58.53 187 HIS A C 1
ATOM 1525 O O . HIS A 1 187 ? -24.346 3.974 2.432 1.00 58.53 187 HIS A O 1
ATOM 1531 N N . ILE A 1 188 ? -22.829 5.601 2.146 1.00 51.00 188 ILE A N 1
ATOM 1532 C CA . ILE A 1 188 ? -23.751 6.733 2.351 1.00 51.00 188 ILE A CA 1
ATOM 1533 C C . ILE A 1 188 ? -24.508 7.096 1.049 1.00 51.00 188 ILE A C 1
ATOM 1535 O O . ILE A 1 188 ? -25.148 8.141 0.967 1.00 51.00 188 ILE A O 1
ATOM 1539 N N . ASN A 1 189 ? -24.481 6.229 0.033 1.00 34.53 189 ASN A N 1
ATOM 1540 C CA . ASN A 1 189 ? -25.118 6.465 -1.265 1.00 34.53 189 ASN A CA 1
ATOM 1541 C C . ASN A 1 189 ? -26.416 5.671 -1.448 1.00 34.53 189 ASN A C 1
ATOM 1543 O O . ASN A 1 189 ? -26.373 4.430 -1.285 1.00 34.53 189 ASN A O 1
#

Mean predicted aligned error: 11.5 Å

Sequence (189 aa):
MKKNKTTWAHIQMLSIVTVFMAPLVFGAWMYYGGYFDSEKQEKSAYALNPVNLYDVLSKTSISKQVERFWALVYSNRSRCLEDCQNDLKILKESHEIIVRRIDNVIQVFLHGESLPDKVFLDNEHKELIVVQDYVFSDLLEKKIPTTMNMSGYFLIDPQGKLVMYFEPKTDPKNIAQGLESLLEKSHIN

Foldseek 3Di:
DDDPPVVVVVVVVVVVCCVVVVVVVVVVCCVVVCVVVPPPPPCQKDFAPWDAPLVPLVVDPCNVLLLFAKEKEWEDQDACDPLNLVQVLLQLLLVVLQCVPDVGYAYEYAYHPDDDDPVSCVPPPVRYHYDHDPPVLVVVLVRDPPVADSTFIWIAHSSRITTMTGHRPDHSVVSNVSVVVVVVVVVVD

Radius of gyration: 25.33 Å; Cα contacts (8 Å, |Δi|>4): 249; chains: 1; bounding box: 42×48×91 Å

Nearest PDB structures (foldseek):
  3drn-assembly2_B  TM=6.300E-01  e=2.324E-04  Saccharolobus solfataricus
  4grf-assembly1_A  TM=6.017E-01  e=2.800E-04  Phocaeicola vulgatus ATCC 8482
  5xbs-assembly1_A  TM=5.755E-01  e=1.038E-04  Aeropyrum pernix K1
  2zct-assembly1_D  TM=5.586E-01  e=3.818E-04  unclassified
  6khx-assembly1_J  TM=5.434E-01  e=8.490E-03  Akkermansia muciniphila

Secondary structure (DSSP, 8-state):
----HHHHHHHHHHHHHHHHHHHHHHHHHHHHTTTT--S-----EEEEEEEE-HHHHTTSTTHHHHTTSEEEEEEE-SB--HHHHHHHHHHHHHHHHHHTT-S-EEEEEEE-SBPPPHHHHHHH-TTEEEE--HHHHHHHHHHS-TTS-SSEEEEE-TTSEEEEEE-TT--HHHHHHHHHHHHHHHHT-

Solvent-accessible surface area (backbone atoms only — not comparable to full-atom values): 10593 Å² total; per-residue (Å²): 136,88,75,62,66,65,62,54,53,52,51,52,52,51,52,55,52,44,70,65,46,48,61,54,55,50,49,49,48,37,64,76,63,46,74,73,56,65,74,80,73,65,80,45,62,42,82,45,80,71,40,81,38,47,89,57,40,68,75,43,96,53,31,79,53,30,60,73,18,31,34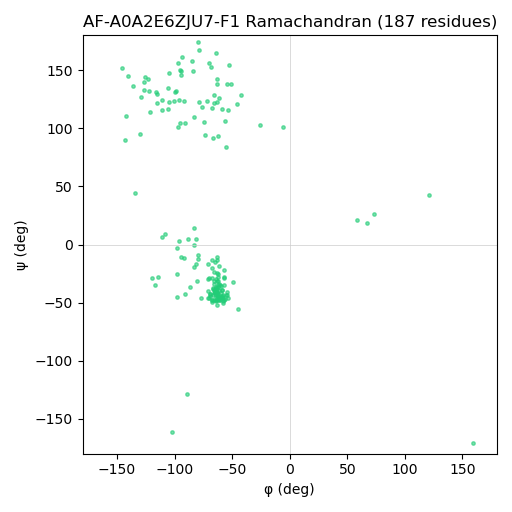,46,33,39,35,39,66,54,70,47,47,71,70,48,54,51,40,51,50,35,54,50,54,19,46,63,59,34,48,80,76,42,84,54,66,44,46,34,38,36,41,38,82,31,75,64,58,65,70,57,42,66,71,76,39,76,77,51,44,78,42,81,43,69,70,59,48,55,49,56,45,70,73,46,66,88,90,52,72,80,40,28,37,36,36,29,39,41,82,33,25,41,40,34,41,28,47,65,86,48,60,34,63,58,59,35,50,50,54,49,56,50,50,58,59,61,69,75,109